Protein AF-A0A7V1H395-F1 (afdb_monomer_lite)

Foldseek 3Di:
DDDDPPPPPPPPPVPDPLDAQQFWLDQFSLLLSLVSCLLVLVLLVNVVQAWAWAQAADVDDDPDDLDQAQPSHDGPATDDSVLSSVQSCCDCNDPHPPKHWPPKGKDWDDDDVVVVCVRCVPHDDFPDKTWMKIWTWIDDPWFIWTWIDIWIWTHDPNTIHTYDRHDHDSPDHPPCVRTPPTDTPDTPPDDDD

pLDDT: mean 73.36, std 19.79, range [30.98, 96.88]

Radius of gyration: 18.33 Å; chains: 1; bounding box: 47×39×66 Å

Secondary structure (DSSP, 8-state):
-PPPP-------------PPP--SSSHHHHHHHHHHHHHHT-HHHHHHTEE-EE---SS--PPP-S---TTSS---EEPPHHHHHHHHHHHTSTTS----EEEEEEEE----HHHHHHHHTTS---SEEEEEEEEEEEE-SSEEEEEEEEEEEEEETTEEEEE---BSSTTS--GGGG-EEEEEEEE------

Structure (mmCIF, N/CA/C/O backbone):
data_AF-A0A7V1H395-F1
#
_entry.id   AF-A0A7V1H395-F1
#
loop_
_atom_site.group_PDB
_atom_site.id
_atom_site.type_symbol
_atom_site.label_atom_id
_atom_site.label_alt_id
_atom_site.label_comp_id
_atom_site.label_asym_id
_atom_site.label_entity_id
_atom_site.label_seq_id
_atom_site.pdbx_PDB_ins_code
_atom_site.Cartn_x
_atom_site.Cartn_y
_atom_site.Cartn_z
_atom_site.occupancy
_atom_site.B_iso_or_equiv
_atom_site.auth_seq_id
_atom_site.auth_comp_id
_atom_site.auth_asym_id
_atom_site.auth_atom_id
_atom_site.pdbx_PDB_model_num
ATOM 1 N N . MET A 1 1 ? 9.606 -7.866 -48.553 1.00 35.50 1 MET A N 1
ATOM 2 C CA . MET A 1 1 ? 10.339 -7.843 -47.270 1.00 35.50 1 MET A CA 1
ATOM 3 C C . MET A 1 1 ? 9.579 -6.915 -46.342 1.00 35.50 1 MET A C 1
ATOM 5 O O . MET A 1 1 ? 9.512 -5.727 -46.625 1.00 35.50 1 MET A O 1
ATOM 9 N N . ALA A 1 2 ? 8.893 -7.463 -45.340 1.00 33.78 2 ALA A N 1
ATOM 10 C CA . ALA A 1 2 ? 8.094 -6.676 -44.408 1.00 33.78 2 ALA A CA 1
ATOM 11 C C . ALA A 1 2 ? 9.030 -5.989 -43.403 1.00 33.78 2 ALA A C 1
ATOM 13 O O . ALA A 1 2 ? 9.808 -6.660 -42.727 1.00 33.78 2 ALA A O 1
ATOM 14 N N . GLY A 1 3 ? 8.996 -4.656 -43.364 1.00 34.16 3 GLY A N 1
ATOM 15 C CA . GLY A 1 3 ? 9.741 -3.863 -42.393 1.00 34.16 3 GLY A CA 1
ATOM 16 C C . GLY A 1 3 ? 9.242 -4.159 -40.982 1.00 34.16 3 GLY A C 1
ATOM 17 O O . GLY A 1 3 ? 8.041 -4.128 -40.723 1.00 34.16 3 GLY A O 1
ATOM 18 N N . ILE A 1 4 ? 10.169 -4.474 -40.082 1.00 38.88 4 ILE A N 1
ATOM 19 C CA . ILE A 1 4 ? 9.895 -4.634 -38.654 1.00 38.88 4 ILE A CA 1
ATOM 20 C C . ILE A 1 4 ? 9.383 -3.281 -38.136 1.00 38.88 4 ILE A C 1
ATOM 22 O O . ILE A 1 4 ? 10.049 -2.269 -38.382 1.00 38.88 4 ILE A O 1
ATOM 26 N N . PRO A 1 5 ? 8.238 -3.216 -37.435 1.00 36.41 5 PRO A N 1
ATOM 27 C CA . PRO A 1 5 ? 7.807 -1.972 -36.826 1.00 36.41 5 PRO A CA 1
ATOM 28 C C . PRO A 1 5 ? 8.840 -1.577 -35.769 1.00 36.41 5 PRO A C 1
ATOM 30 O O . PRO A 1 5 ? 9.065 -2.295 -34.793 1.00 36.41 5 PRO A O 1
ATOM 33 N N . LEU A 1 6 ? 9.492 -0.434 -35.985 1.00 34.47 6 LEU A N 1
ATOM 34 C CA . LEU A 1 6 ? 10.246 0.256 -34.949 1.00 34.47 6 LEU A CA 1
ATOM 35 C C . LEU A 1 6 ? 9.268 0.530 -33.809 1.00 34.47 6 LEU A C 1
ATOM 37 O O . LEU A 1 6 ? 8.361 1.349 -33.943 1.00 34.47 6 LEU A O 1
ATOM 41 N N . PHE A 1 7 ? 9.425 -0.200 -32.706 1.00 35.19 7 PHE A N 1
ATOM 42 C CA . PHE A 1 7 ? 8.716 0.083 -31.469 1.00 35.19 7 PHE A CA 1
ATOM 43 C C . PHE A 1 7 ? 9.089 1.501 -31.033 1.00 35.19 7 PHE A C 1
ATOM 45 O O . PHE A 1 7 ? 10.153 1.743 -30.466 1.00 35.19 7 PHE A O 1
ATOM 52 N N . GLN A 1 8 ? 8.207 2.452 -31.324 1.00 30.98 8 GLN A N 1
ATOM 53 C CA . GLN A 1 8 ? 8.265 3.801 -30.793 1.00 30.98 8 GLN A CA 1
ATOM 54 C C . GLN A 1 8 ? 7.725 3.732 -29.362 1.00 30.98 8 GLN A C 1
ATOM 56 O O . GLN A 1 8 ? 6.574 4.060 -29.081 1.00 30.98 8 GLN A O 1
ATOM 61 N N . SER A 1 9 ? 8.541 3.249 -28.422 1.00 37.97 9 SER A N 1
ATOM 62 C CA . SER A 1 9 ? 8.291 3.600 -27.032 1.00 37.97 9 SER A CA 1
ATOM 63 C C . SER A 1 9 ? 8.629 5.079 -26.923 1.00 37.97 9 SER A C 1
ATOM 65 O O . SER A 1 9 ? 9.803 5.446 -26.840 1.00 37.97 9 SER A O 1
ATOM 67 N N . ASN A 1 10 ? 7.609 5.932 -26.909 1.00 36.81 10 ASN A N 1
ATOM 68 C CA . ASN A 1 10 ? 7.718 7.203 -26.214 1.00 36.81 10 ASN A CA 1
ATOM 69 C C . ASN A 1 10 ? 7.937 6.856 -24.735 1.00 36.81 10 ASN A C 1
ATOM 71 O O . ASN A 1 10 ? 7.020 6.907 -23.919 1.00 36.81 10 ASN A O 1
ATOM 75 N N . LEU A 1 11 ? 9.162 6.448 -24.393 1.00 39.38 11 LEU A N 1
ATOM 76 C CA . LEU A 1 11 ? 9.719 6.635 -23.070 1.00 39.38 11 LEU A CA 1
ATOM 77 C C . LEU A 1 11 ? 9.760 8.149 -22.914 1.00 39.38 11 LEU A C 1
ATOM 79 O O . LEU A 1 11 ? 10.772 8.798 -23.168 1.00 39.38 11 LEU A O 1
ATOM 83 N N . ILE A 1 12 ? 8.613 8.721 -22.549 1.00 37.59 12 ILE A N 1
ATOM 84 C CA . ILE A 1 12 ? 8.569 10.015 -21.900 1.00 37.59 12 ILE A CA 1
ATOM 85 C C . ILE A 1 12 ? 9.256 9.750 -20.569 1.00 37.59 12 ILE A C 1
ATOM 87 O O . ILE A 1 12 ? 8.630 9.437 -19.559 1.00 37.59 12 ILE A O 1
ATOM 91 N N . TYR A 1 13 ? 10.585 9.784 -20.603 1.00 38.44 13 TYR A N 1
ATOM 92 C CA . TYR A 1 13 ? 11.395 9.980 -19.428 1.00 38.44 13 TYR A CA 1
ATOM 93 C C . TYR A 1 13 ? 11.066 11.398 -18.985 1.00 38.44 13 TYR A C 1
ATOM 95 O O . TYR A 1 13 ? 11.714 12.358 -19.395 1.00 38.44 13 TYR A O 1
ATOM 103 N N . SER A 1 14 ? 9.953 11.543 -18.264 1.00 35.56 14 SER A N 1
ATOM 104 C CA . SER A 1 14 ? 9.579 12.817 -17.680 1.00 35.56 14 SER A CA 1
ATOM 105 C C . SER A 1 14 ? 10.664 13.107 -16.647 1.00 35.56 14 SER A C 1
ATOM 107 O O . SER A 1 14 ? 10.808 12.338 -15.691 1.00 35.56 14 SER A O 1
ATOM 109 N N . PRO A 1 15 ? 11.503 14.133 -16.858 1.00 34.59 15 PRO A N 1
ATOM 110 C CA . PRO A 1 15 ? 12.584 14.421 -15.945 1.00 34.59 15 PRO A CA 1
ATOM 111 C C . PRO A 1 15 ? 11.970 14.791 -14.600 1.00 34.59 15 PRO A C 1
ATOM 113 O O . PRO A 1 15 ? 11.347 15.840 -14.482 1.00 34.59 15 PRO A O 1
ATOM 116 N N . GLY A 1 16 ? 12.125 13.908 -13.611 1.00 40.78 16 GLY A N 1
ATOM 117 C CA . GLY A 1 16 ? 12.209 14.213 -12.183 1.00 40.78 16 GLY A CA 1
ATOM 118 C C . GLY A 1 16 ? 11.217 15.218 -11.599 1.00 40.78 16 GLY A C 1
ATOM 119 O O . GLY A 1 16 ? 11.555 15.871 -10.611 1.00 40.78 16 GLY A O 1
ATOM 120 N N . LYS A 1 17 ? 10.010 15.382 -12.152 1.00 44.97 17 LYS A N 1
ATOM 121 C CA . LYS A 1 17 ? 8.977 16.146 -11.460 1.00 44.97 17 LYS A CA 1
ATOM 122 C C . LYS A 1 17 ? 8.571 15.278 -10.281 1.00 44.97 17 LYS A C 1
ATOM 124 O O . LYS A 1 17 ? 7.931 14.249 -10.473 1.00 44.97 17 LYS A O 1
ATOM 129 N N . LYS A 1 18 ? 8.990 15.668 -9.072 1.00 54.97 18 LYS A N 1
ATOM 130 C CA . LYS A 1 18 ? 8.408 15.142 -7.837 1.00 54.97 18 LYS A CA 1
ATOM 131 C C . LYS A 1 18 ? 6.909 15.398 -7.940 1.00 54.97 18 LYS A C 1
ATOM 133 O O . LYS A 1 18 ? 6.456 16.524 -7.756 1.00 54.97 18 LYS A O 1
ATOM 138 N N . MET A 1 19 ? 6.163 14.384 -8.358 1.00 64.38 19 MET A N 1
ATOM 139 C CA . MET A 1 19 ? 4.719 14.434 -8.297 1.00 64.38 19 MET A CA 1
ATOM 140 C C . MET A 1 19 ? 4.359 14.369 -6.820 1.00 64.38 19 MET A C 1
ATOM 142 O O . MET A 1 19 ? 4.864 13.517 -6.090 1.00 64.38 19 MET A O 1
ATOM 146 N N . ASN A 1 20 ? 3.527 15.303 -6.377 1.00 82.31 20 ASN A N 1
ATOM 147 C CA . ASN A 1 20 ? 2.973 15.225 -5.038 1.00 82.31 20 ASN A CA 1
ATOM 148 C C . ASN A 1 20 ? 1.938 14.093 -5.018 1.00 82.31 20 ASN A C 1
ATOM 150 O O . ASN A 1 20 ? 1.183 13.970 -5.989 1.00 82.31 20 ASN A O 1
ATOM 154 N N . PRO A 1 21 ? 1.893 13.275 -3.954 1.00 87.94 21 PRO A N 1
ATOM 155 C CA . PRO A 1 21 ? 0.818 12.311 -3.768 1.00 87.94 21 PRO A CA 1
ATOM 156 C C . PRO A 1 21 ? -0.549 13.009 -3.881 1.00 87.94 21 PRO A C 1
ATOM 158 O O . PRO A 1 21 ? -0.717 14.080 -3.288 1.00 87.94 21 PRO A O 1
ATOM 161 N N . PRO A 1 22 ? -1.521 12.451 -4.625 1.00 90.88 22 PRO A N 1
ATOM 162 C CA . PRO A 1 22 ? -2.838 13.073 -4.809 1.00 90.88 22 PRO A CA 1
ATOM 163 C C . PRO A 1 22 ? -3.683 13.159 -3.521 1.00 90.88 22 PRO A C 1
ATOM 165 O O . PRO A 1 22 ? -4.665 13.897 -3.479 1.00 90.88 22 PRO A O 1
ATOM 168 N N . GLY A 1 23 ? -3.295 12.457 -2.453 1.00 90.94 23 GLY A N 1
ATOM 169 C CA . GLY A 1 23 ? -3.959 12.462 -1.150 1.00 90.94 23 GLY A CA 1
ATOM 170 C C . GLY A 1 23 ? -4.918 11.285 -0.966 1.00 90.94 23 GLY A C 1
ATOM 171 O O . GLY A 1 23 ? -4.794 10.258 -1.625 1.00 90.94 23 GLY A O 1
ATOM 172 N N . THR A 1 24 ? -5.872 11.424 -0.041 1.00 92.12 24 THR A N 1
ATOM 173 C CA . THR A 1 24 ? -6.763 10.328 0.389 1.00 92.12 24 THR A CA 1
ATOM 174 C C . THR A 1 24 ? -8.247 10.665 0.232 1.00 92.12 24 THR A C 1
ATOM 176 O O . THR A 1 24 ? -9.067 10.222 1.029 1.00 92.12 24 THR A O 1
ATOM 179 N N . ASN A 1 25 ? -8.606 11.511 -0.739 1.00 91.94 25 ASN A N 1
ATOM 180 C CA . ASN A 1 25 ? -10.002 11.928 -0.948 1.00 91.94 25 ASN A CA 1
ATOM 181 C C . ASN A 1 25 ? -10.839 10.858 -1.660 1.00 91.94 25 ASN A C 1
ATOM 183 O O . ASN A 1 25 ? -12.054 10.809 -1.489 1.00 91.94 25 ASN A O 1
ATOM 187 N N . THR A 1 26 ? -10.192 10.014 -2.467 1.00 95.50 26 THR A N 1
ATOM 188 C CA . THR A 1 26 ? -10.832 8.906 -3.179 1.00 95.50 26 THR A CA 1
ATOM 189 C C . THR A 1 26 ? -10.044 7.612 -2.979 1.00 95.50 26 THR A C 1
ATOM 191 O O . THR A 1 26 ? -8.839 7.669 -2.697 1.00 95.50 26 THR A O 1
ATOM 194 N N . PRO A 1 27 ? -10.674 6.438 -3.173 1.00 95.94 27 PRO A N 1
ATOM 195 C CA . PRO A 1 27 ? -9.971 5.161 -3.115 1.00 95.94 27 PRO A CA 1
ATOM 196 C C . PRO A 1 27 ? -8.758 5.093 -4.053 1.00 95.94 27 PRO A C 1
ATOM 198 O O . PRO A 1 27 ? -7.669 4.676 -3.658 1.00 95.94 27 PRO A O 1
ATOM 201 N N . ARG A 1 28 ? -8.923 5.584 -5.288 1.00 96.69 28 ARG A N 1
ATOM 202 C CA . ARG A 1 28 ? -7.866 5.602 -6.310 1.00 96.69 28 ARG A CA 1
ATOM 203 C C . ARG A 1 28 ? -6.705 6.506 -5.914 1.00 96.69 28 ARG A C 1
ATOM 205 O O . ARG A 1 28 ? -5.559 6.069 -5.977 1.00 96.69 28 ARG A O 1
ATOM 212 N N . ASP A 1 29 ? -6.994 7.728 -5.465 1.00 95.69 29 ASP A N 1
ATOM 213 C CA . ASP A 1 29 ? -5.955 8.666 -5.021 1.00 95.69 29 ASP A CA 1
ATOM 214 C C . ASP A 1 29 ? -5.188 8.113 -3.820 1.00 95.69 29 ASP A C 1
ATOM 216 O O . ASP A 1 29 ? -3.965 8.226 -3.766 1.00 95.69 29 ASP A O 1
ATOM 220 N N . THR A 1 30 ? -5.889 7.451 -2.897 1.00 96.88 30 THR A N 1
ATOM 221 C CA . THR A 1 30 ? -5.277 6.792 -1.735 1.00 96.88 30 THR A CA 1
ATOM 222 C C . THR A 1 30 ? -4.289 5.717 -2.179 1.00 96.88 30 THR A C 1
ATOM 224 O O . THR A 1 30 ? -3.143 5.709 -1.729 1.00 96.88 30 THR A O 1
ATOM 227 N N . ALA A 1 31 ? -4.696 4.849 -3.109 1.00 95.75 31 ALA A N 1
ATOM 228 C CA . ALA A 1 31 ? -3.842 3.786 -3.624 1.00 95.75 31 ALA A CA 1
ATOM 229 C C . ALA A 1 31 ? -2.607 4.342 -4.358 1.00 95.75 31 ALA A C 1
ATOM 231 O O . ALA A 1 31 ? -1.482 3.924 -4.083 1.00 95.75 31 ALA A O 1
ATOM 232 N N . VAL A 1 32 ? -2.788 5.333 -5.238 1.00 95.00 32 VAL A N 1
ATOM 233 C CA . VAL A 1 32 ? -1.674 5.992 -5.945 1.00 95.00 32 VAL A CA 1
ATOM 234 C C . VAL A 1 32 ? -0.727 6.676 -4.958 1.00 95.00 32 VAL A C 1
ATOM 236 O O . VAL A 1 32 ? 0.488 6.488 -5.041 1.00 95.00 32 VAL A O 1
ATOM 239 N N . SER A 1 33 ? -1.271 7.426 -3.996 1.00 95.06 33 SER A N 1
ATOM 240 C CA . SER A 1 33 ? -0.490 8.119 -2.967 1.00 95.06 33 SER A CA 1
ATOM 241 C C . SER A 1 33 ? 0.364 7.158 -2.157 1.00 95.06 33 SER A C 1
ATOM 243 O O . SER A 1 33 ? 1.534 7.452 -1.915 1.00 95.06 33 SER A O 1
ATOM 245 N N . PHE A 1 34 ? -0.185 5.997 -1.793 1.00 94.88 34 PHE A N 1
ATOM 246 C CA . PHE A 1 34 ? 0.544 4.976 -1.053 1.00 94.88 34 PHE A CA 1
ATOM 247 C C . PHE A 1 34 ? 1.792 4.531 -1.818 1.00 94.88 34 PHE A C 1
ATOM 249 O O . PHE A 1 34 ? 2.903 4.670 -1.306 1.00 94.88 34 PHE A O 1
ATOM 256 N N . PHE A 1 35 ? 1.650 4.094 -3.072 1.00 92.12 35 PHE A N 1
ATOM 257 C CA . PHE A 1 35 ? 2.801 3.653 -3.868 1.00 92.12 35 PHE A CA 1
ATOM 258 C C . PHE A 1 35 ? 3.798 4.781 -4.165 1.00 92.12 35 PHE A C 1
ATOM 260 O O . PHE A 1 35 ? 5.005 4.534 -4.184 1.00 92.12 35 PHE A O 1
ATOM 267 N N . MET A 1 36 ? 3.334 6.022 -4.340 1.00 91.62 36 MET A N 1
ATOM 268 C CA . MET A 1 36 ? 4.224 7.179 -4.492 1.00 91.62 36 MET A CA 1
ATOM 269 C C . MET A 1 36 ? 5.056 7.447 -3.230 1.00 91.62 36 MET A C 1
ATOM 271 O O . MET A 1 36 ? 6.238 7.771 -3.342 1.00 91.62 36 MET A O 1
ATOM 275 N N . LEU A 1 37 ? 4.473 7.289 -2.038 1.00 91.69 37 LEU A N 1
ATOM 276 C CA . LEU A 1 37 ? 5.194 7.438 -0.768 1.00 91.69 37 LEU A CA 1
ATOM 277 C C . LEU A 1 37 ? 6.158 6.278 -0.502 1.00 91.69 37 LEU A C 1
ATOM 279 O O . LEU A 1 37 ? 7.237 6.483 0.057 1.00 91.69 37 LEU A O 1
ATOM 283 N N . ILE A 1 38 ? 5.807 5.066 -0.939 1.00 89.75 38 ILE A N 1
ATOM 284 C CA . ILE A 1 38 ? 6.730 3.927 -0.925 1.00 89.75 38 ILE A CA 1
ATOM 285 C C . ILE A 1 38 ? 7.945 4.200 -1.832 1.00 89.75 38 ILE A C 1
ATOM 287 O O . ILE A 1 38 ? 9.076 3.981 -1.397 1.00 89.75 38 ILE A O 1
ATOM 291 N N . ASP A 1 39 ? 7.745 4.724 -3.048 1.00 87.31 39 ASP A N 1
ATOM 292 C CA . ASP A 1 39 ? 8.839 5.076 -3.976 1.00 87.31 39 ASP A CA 1
ATOM 293 C C . ASP A 1 39 ? 9.775 6.166 -3.430 1.00 87.31 39 ASP A C 1
ATOM 295 O O . ASP A 1 39 ? 11.004 6.113 -3.605 1.00 87.31 39 ASP A O 1
ATOM 299 N N . SER A 1 40 ? 9.194 7.177 -2.783 1.00 86.75 40 SER A N 1
ATOM 300 C CA . SER A 1 40 ? 9.943 8.298 -2.217 1.00 86.75 40 SER A CA 1
ATOM 301 C C . SER A 1 40 ? 10.639 7.947 -0.899 1.00 86.75 40 SER A C 1
ATOM 303 O O . SER A 1 40 ? 11.526 8.686 -0.469 1.00 86.75 40 SER A O 1
ATOM 305 N N . GLY A 1 41 ? 10.302 6.807 -0.290 1.00 87.88 41 GLY A N 1
ATOM 306 C CA . GLY A 1 41 ? 10.831 6.377 1.004 1.00 87.88 41 GLY A CA 1
ATOM 307 C C . GLY A 1 41 ? 10.189 7.084 2.202 1.00 87.88 41 GLY A C 1
ATOM 308 O O . GLY A 1 41 ? 10.712 7.003 3.315 1.00 87.88 41 GLY A O 1
ATOM 309 N N . GLU A 1 42 ? 9.055 7.753 1.996 1.00 91.19 42 GLU A N 1
ATOM 310 C CA . GLU A 1 42 ? 8.275 8.475 3.008 1.00 91.19 42 GLU A CA 1
ATOM 311 C C . GLU A 1 42 ? 7.366 7.505 3.790 1.00 91.19 42 GLU A C 1
ATOM 313 O O . GLU A 1 42 ? 6.146 7.658 3.870 1.00 91.19 42 GLU A O 1
ATOM 318 N N . PHE A 1 43 ? 7.962 6.456 4.367 1.00 91.19 43 PHE A N 1
ATOM 319 C CA . PHE A 1 43 ? 7.231 5.325 4.959 1.00 91.19 43 PHE A CA 1
ATOM 320 C C . PHE A 1 43 ? 6.336 5.710 6.141 1.00 91.19 43 PHE A C 1
ATOM 322 O O . PHE A 1 43 ? 5.319 5.069 6.383 1.00 91.19 43 PHE A O 1
ATOM 329 N N . GLU A 1 44 ? 6.697 6.758 6.881 1.00 94.12 44 GLU A N 1
ATOM 330 C CA . GLU A 1 44 ? 5.865 7.257 7.979 1.00 94.12 44 GLU A CA 1
ATOM 331 C C . GLU A 1 44 ? 4.557 7.860 7.473 1.00 94.12 44 GLU A C 1
ATOM 333 O O . GLU A 1 44 ? 3.532 7.681 8.118 1.00 94.12 44 GLU A O 1
ATOM 338 N N . GLN A 1 45 ? 4.581 8.523 6.314 1.00 93.50 45 GLN A N 1
ATOM 339 C CA . GLN A 1 45 ? 3.381 9.051 5.668 1.00 93.50 45 GLN A CA 1
ATOM 340 C C . GLN A 1 45 ? 2.594 7.927 4.984 1.00 93.50 45 GLN A C 1
ATOM 342 O O . GLN A 1 45 ? 1.367 7.916 5.043 1.00 93.50 45 GLN A O 1
ATOM 347 N N . ALA A 1 46 ? 3.289 6.952 4.383 1.00 92.88 46 ALA A N 1
ATOM 348 C CA . ALA A 1 46 ? 2.653 5.773 3.793 1.00 92.88 46 ALA A CA 1
ATOM 349 C C . ALA A 1 46 ? 1.853 4.978 4.840 1.00 92.88 46 ALA A C 1
ATOM 351 O O . ALA A 1 46 ? 0.765 4.491 4.545 1.00 92.88 46 ALA A O 1
ATOM 352 N N . TRP A 1 47 ? 2.351 4.904 6.080 1.00 93.75 47 TRP A N 1
ATOM 353 C CA . TRP A 1 47 ? 1.640 4.275 7.194 1.00 93.75 47 TRP A CA 1
ATOM 354 C C . TRP A 1 47 ? 0.295 4.946 7.511 1.00 93.75 47 TRP A C 1
ATOM 356 O O . TRP A 1 47 ? -0.694 4.264 7.775 1.00 93.75 47 TRP A O 1
ATOM 366 N N . GLU A 1 48 ? 0.214 6.278 7.442 1.00 93.75 48 GLU A N 1
ATOM 367 C CA . GLU A 1 48 ? -1.028 7.003 7.752 1.00 93.75 48 GLU A CA 1
ATOM 368 C C . GLU A 1 48 ? -2.175 6.644 6.790 1.00 93.75 48 GLU A C 1
ATOM 370 O O . GLU A 1 48 ? -3.349 6.737 7.159 1.00 93.75 48 GLU A O 1
ATOM 375 N N . MET A 1 49 ? -1.850 6.153 5.593 1.00 93.38 49 MET A N 1
ATOM 376 C CA . MET A 1 49 ? -2.799 5.719 4.562 1.00 93.38 49 MET A CA 1
ATOM 377 C C . MET A 1 49 ? -2.836 4.206 4.344 1.00 93.38 49 MET A C 1
ATOM 379 O O . MET A 1 49 ? -3.476 3.745 3.403 1.00 93.38 49 MET A O 1
ATOM 383 N N . ALA A 1 50 ? -2.182 3.432 5.205 1.00 92.19 50 ALA A N 1
ATOM 384 C CA . ALA A 1 50 ? -2.212 1.982 5.163 1.00 92.19 50 ALA A CA 1
ATOM 385 C C . ALA A 1 50 ? -2.934 1.410 6.385 1.00 92.19 50 ALA A C 1
ATOM 387 O O . ALA A 1 50 ? -3.095 2.056 7.430 1.00 92.19 50 ALA A O 1
ATOM 388 N N . LEU A 1 51 ? -3.379 0.174 6.220 1.00 89.31 51 LEU A N 1
ATOM 389 C CA . LEU A 1 51 ? -3.882 -0.688 7.265 1.00 89.31 51 LEU A CA 1
ATOM 390 C C . LEU A 1 51 ? -3.296 -2.078 7.015 1.00 89.31 51 LEU A C 1
ATOM 392 O O . LEU A 1 51 ? -3.576 -2.701 5.993 1.00 89.31 51 LEU A O 1
ATOM 396 N N . GLU A 1 52 ? -2.422 -2.533 7.910 1.00 86.81 52 GLU A N 1
ATOM 397 C CA . GLU A 1 52 ? -1.691 -3.786 7.728 1.00 86.81 52 GLU A CA 1
ATOM 398 C C . GLU A 1 52 ? -1.991 -4.766 8.865 1.00 86.81 52 GLU A C 1
ATOM 400 O O . GLU A 1 52 ? -1.575 -4.520 10.005 1.00 86.81 52 GLU A O 1
ATOM 405 N N . PRO A 1 53 ? -2.697 -5.870 8.582 1.00 81.94 53 PRO A N 1
ATOM 406 C CA . PRO A 1 53 ? -2.942 -6.902 9.574 1.00 81.94 53 PRO A CA 1
ATOM 407 C C . PRO A 1 53 ? -1.653 -7.634 9.955 1.00 81.94 53 PRO A C 1
ATOM 409 O O . PRO A 1 53 ? -0.797 -7.918 9.112 1.00 81.94 53 PRO A O 1
ATOM 412 N N . ASP A 1 54 ? -1.530 -7.946 11.239 1.00 80.00 54 ASP A N 1
ATOM 413 C CA . ASP A 1 54 ? -0.533 -8.868 11.763 1.00 80.00 54 ASP A CA 1
ATOM 414 C C . ASP A 1 54 ? -1.150 -10.273 11.827 1.00 80.00 54 ASP A C 1
ATOM 416 O O . ASP A 1 54 ? -2.083 -10.529 12.592 1.00 80.00 54 ASP A O 1
ATOM 420 N N . TRP A 1 55 ? -0.631 -11.168 10.987 1.00 72.06 55 TRP A N 1
ATOM 421 C CA . TRP A 1 55 ? -1.042 -12.570 10.887 1.00 72.06 55 TRP A CA 1
ATOM 422 C C . TRP A 1 55 ? -0.068 -13.497 11.611 1.00 72.06 55 TRP A C 1
ATOM 424 O O . TRP A 1 55 ? 0.073 -14.660 11.218 1.00 72.06 55 TRP A O 1
ATOM 434 N N . THR A 1 56 ? 0.693 -12.983 12.585 1.00 65.88 56 THR A N 1
ATOM 435 C CA . THR A 1 56 ? 1.693 -13.785 13.288 1.00 65.88 56 THR A CA 1
ATOM 436 C C . THR A 1 56 ? 1.047 -15.062 13.835 1.00 65.88 56 THR A C 1
ATOM 438 O O . THR A 1 56 ? 0.131 -14.982 14.653 1.00 65.88 56 THR A O 1
ATOM 441 N N . PRO A 1 57 ? 1.497 -16.251 13.392 1.00 53.72 57 PRO A N 1
ATOM 442 C CA . PRO A 1 57 ? 0.971 -17.507 13.897 1.00 53.72 57 PRO A CA 1
ATOM 443 C C . PRO A 1 57 ? 1.298 -17.606 15.389 1.00 53.72 57 PRO A C 1
ATOM 445 O O . PRO A 1 57 ? 2.439 -17.358 15.793 1.00 53.72 57 PRO A O 1
ATOM 448 N N . GLY A 1 58 ? 0.316 -17.970 16.213 1.00 48.66 58 GLY A N 1
ATOM 449 C CA . GLY A 1 58 ? 0.573 -18.322 17.607 1.00 48.66 58 GLY A CA 1
ATOM 450 C C . GLY A 1 58 ? 1.552 -19.496 17.661 1.00 48.66 58 GLY A C 1
ATOM 451 O O . GLY A 1 58 ? 1.211 -20.577 17.198 1.00 48.66 58 GLY A O 1
ATOM 452 N N . GLU A 1 59 ? 2.776 -19.254 18.144 1.00 42.22 59 GLU A N 1
ATOM 453 C CA . GLU A 1 59 ? 3.904 -20.185 18.399 1.00 42.22 59 GLU A CA 1
ATOM 454 C C . GLU A 1 59 ? 4.256 -21.270 17.353 1.00 42.22 59 GLU A C 1
ATOM 456 O O . GLU A 1 59 ? 5.246 -21.979 17.520 1.00 42.22 59 GLU A O 1
ATOM 461 N N . THR A 1 60 ? 3.539 -21.396 16.241 1.00 44.41 60 THR A N 1
ATOM 462 C CA . THR A 1 60 ? 3.750 -22.454 15.254 1.00 44.41 60 THR A CA 1
ATOM 463 C C . THR A 1 60 ? 4.594 -21.940 14.101 1.00 44.41 60 THR A C 1
ATOM 465 O O . THR A 1 60 ? 4.306 -20.919 13.472 1.00 44.41 60 THR A O 1
ATOM 468 N N . ASP A 1 61 ? 5.688 -22.653 13.839 1.00 45.59 61 ASP A N 1
ATOM 469 C CA . ASP A 1 61 ? 6.610 -22.388 12.744 1.00 45.59 61 ASP A CA 1
ATOM 470 C C . ASP A 1 61 ? 5.904 -22.533 11.393 1.00 45.59 61 ASP A C 1
ATOM 472 O O . ASP A 1 61 ? 5.839 -23.606 10.795 1.00 45.59 61 ASP A O 1
ATOM 476 N N . VAL A 1 62 ? 5.364 -21.423 10.893 1.00 46.84 62 VAL A N 1
ATOM 477 C CA . VAL A 1 62 ? 4.874 -21.356 9.519 1.00 46.84 62 VAL A CA 1
ATOM 478 C C . VAL A 1 62 ? 6.086 -21.370 8.595 1.00 46.84 62 VAL A C 1
ATOM 480 O O . VAL A 1 62 ? 6.972 -20.511 8.688 1.00 46.84 62 VAL A O 1
ATOM 483 N N . SER A 1 63 ? 6.120 -22.369 7.715 1.00 46.44 63 SER A N 1
ATOM 484 C CA . SER A 1 63 ? 7.099 -22.481 6.642 1.00 46.44 63 SER A CA 1
ATOM 485 C C . SER A 1 63 ? 7.120 -21.204 5.801 1.00 46.44 63 SER A C 1
ATOM 487 O O . SER A 1 63 ? 6.102 -20.534 5.604 1.00 46.44 63 SER A O 1
ATOM 489 N N . TYR A 1 64 ? 8.312 -20.841 5.325 1.00 45.72 64 TYR A N 1
ATOM 490 C CA . TYR A 1 64 ? 8.480 -19.726 4.402 1.00 45.72 64 TYR A CA 1
ATOM 491 C C . TYR A 1 64 ? 7.569 -19.952 3.184 1.00 45.72 64 TYR A C 1
ATOM 493 O O . TYR A 1 64 ? 7.694 -20.959 2.493 1.00 45.72 64 TYR A O 1
ATOM 501 N N . SER A 1 65 ? 6.626 -19.037 2.976 1.00 47.16 65 SER A N 1
ATOM 502 C CA . SER A 1 65 ? 5.718 -19.003 1.831 1.00 47.16 65 SER A CA 1
ATOM 503 C C . SER A 1 65 ? 5.905 -17.651 1.170 1.00 47.16 65 SER A C 1
ATOM 505 O O . SER A 1 65 ? 5.844 -16.632 1.861 1.00 47.16 65 SER A O 1
ATOM 507 N N . ASP A 1 66 ? 6.126 -17.658 -0.144 1.00 41.78 66 ASP A N 1
ATOM 508 C CA . ASP A 1 66 ? 6.285 -16.444 -0.951 1.00 41.78 66 ASP A CA 1
ATOM 509 C C . ASP A 1 66 ? 4.995 -15.623 -1.039 1.00 41.78 66 ASP A C 1
ATOM 511 O O . ASP A 1 66 ? 5.043 -14.457 -1.410 1.00 41.78 66 ASP A O 1
ATOM 515 N N . GLU A 1 67 ? 3.856 -16.202 -0.650 1.00 47.69 67 GLU A N 1
ATOM 516 C CA . GLU A 1 67 ? 2.567 -15.526 -0.554 1.00 47.69 67 GLU A CA 1
ATOM 517 C C . GLU A 1 67 ? 2.068 -15.546 0.894 1.00 47.69 67 GLU A C 1
ATOM 519 O O . GLU A 1 67 ? 2.034 -16.599 1.538 1.00 47.69 67 GLU A O 1
ATOM 524 N N . VAL A 1 68 ? 1.700 -14.372 1.418 1.00 49.66 68 VAL A N 1
ATOM 525 C CA . VAL A 1 68 ? 0.903 -14.239 2.642 1.00 49.66 6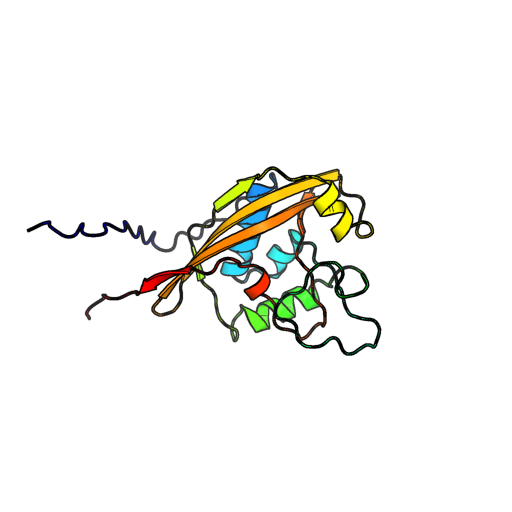8 VAL A CA 1
ATOM 526 C C . VAL A 1 68 ? -0.461 -13.734 2.230 1.00 49.66 68 VAL A C 1
ATOM 528 O O . VAL A 1 68 ? -0.622 -12.569 1.871 1.00 49.66 68 VAL A O 1
ATOM 531 N N . SER A 1 69 ? -1.421 -14.647 2.261 1.00 49.72 69 SER A N 1
ATOM 532 C CA . SER A 1 69 ? -2.831 -14.341 2.061 1.00 49.72 69 SER A CA 1
ATOM 533 C C . SER A 1 69 ? -3.538 -14.296 3.415 1.00 49.72 69 SER A C 1
ATOM 535 O O . SER A 1 69 ? -3.122 -15.007 4.342 1.00 49.72 69 SER A O 1
ATOM 537 N N . PRO A 1 70 ? -4.617 -13.506 3.539 1.00 44.31 70 PRO A N 1
ATOM 538 C CA . PRO A 1 70 ? -5.536 -13.635 4.661 1.00 44.31 70 PRO A CA 1
ATOM 539 C C . PRO A 1 70 ? -5.949 -15.110 4.834 1.00 44.31 70 PRO A C 1
ATOM 541 O O . PRO A 1 70 ? -6.225 -15.792 3.848 1.00 44.31 70 PRO A O 1
ATOM 544 N N . GLY A 1 71 ? -5.901 -15.627 6.067 1.00 47.00 71 GLY A N 1
ATOM 545 C CA . GLY A 1 71 ? -6.224 -17.029 6.387 1.00 47.00 71 GLY A CA 1
ATOM 546 C C . GLY A 1 71 ? -5.034 -17.989 6.547 1.00 47.00 71 GLY A C 1
ATOM 547 O O . GLY A 1 71 ? -5.239 -19.157 6.860 1.00 47.00 71 GLY A O 1
ATOM 548 N N . GLN A 1 72 ? -3.787 -17.528 6.384 1.00 54.31 72 GLN A N 1
ATOM 549 C CA . GLN A 1 72 ? -2.586 -18.343 6.659 1.00 54.31 72 GLN A CA 1
ATOM 550 C C . GLN A 1 72 ? -2.027 -18.192 8.091 1.00 54.31 72 GLN A C 1
ATOM 552 O O . GLN A 1 72 ? -0.913 -18.644 8.368 1.00 54.31 72 GLN A O 1
ATOM 557 N N . GLY A 1 73 ? -2.775 -17.535 8.974 1.00 59.66 73 GLY A N 1
ATOM 558 C CA . GLY A 1 73 ? -2.465 -17.304 10.383 1.00 59.66 73 GLY A CA 1
ATOM 559 C C . GLY A 1 73 ? -3.638 -16.609 11.074 1.00 59.66 73 GLY A C 1
ATOM 560 O O . GLY A 1 73 ? -4.544 -16.109 10.403 1.00 59.66 73 GLY A O 1
ATOM 561 N N . ASP A 1 74 ? -3.624 -16.577 12.403 1.00 65.12 74 ASP A N 1
ATOM 562 C CA . ASP A 1 74 ? -4.657 -15.899 13.186 1.00 65.12 74 ASP A CA 1
ATOM 563 C C . ASP A 1 74 ? -4.406 -14.387 13.201 1.00 65.12 74 ASP A C 1
ATOM 565 O O . ASP A 1 74 ? -3.267 -13.945 13.356 1.00 65.12 74 ASP A O 1
ATOM 569 N N . PHE A 1 75 ? -5.460 -13.579 13.069 1.00 75.12 75 PHE A N 1
ATOM 570 C CA . PHE A 1 75 ? -5.345 -12.129 13.226 1.00 75.12 75 PHE A CA 1
ATOM 571 C C . PHE A 1 75 ? -4.977 -11.783 14.673 1.00 75.12 75 PHE A C 1
ATOM 573 O O . PHE A 1 75 ? -5.781 -11.972 15.584 1.00 75.12 75 PHE A O 1
ATOM 580 N N . GLN A 1 76 ? -3.777 -11.241 14.880 1.00 74.56 76 GLN A N 1
ATOM 581 C CA . GLN A 1 76 ? -3.282 -10.834 16.204 1.00 74.56 76 GLN A CA 1
ATOM 582 C C . GLN A 1 76 ? -3.489 -9.341 16.486 1.00 74.56 76 GLN A C 1
ATOM 584 O O . GLN A 1 76 ? -3.182 -8.850 17.574 1.00 74.56 76 GLN A O 1
ATOM 589 N N . GLY A 1 77 ? -4.009 -8.607 15.505 1.00 80.12 77 GLY A N 1
ATOM 590 C CA . GLY A 1 77 ? -4.193 -7.168 15.566 1.00 80.12 77 GLY A CA 1
ATOM 591 C C . GLY A 1 77 ? -3.532 -6.453 14.396 1.00 80.12 77 GLY A C 1
ATOM 592 O O . GLY A 1 77 ? -3.154 -7.038 13.383 1.00 80.12 77 GLY A O 1
ATOM 593 N N . TRP A 1 78 ? -3.409 -5.140 14.539 1.00 84.44 78 TRP A N 1
ATOM 594 C CA . TRP A 1 78 ? -2.800 -4.288 13.528 1.00 84.44 78 TRP A CA 1
ATOM 595 C C . TRP A 1 78 ? -1.303 -4.148 13.771 1.00 84.44 78 TRP A C 1
ATOM 597 O O . TRP A 1 78 ? -0.865 -3.946 14.907 1.00 84.44 78 TRP A O 1
ATOM 607 N N . THR A 1 79 ? -0.526 -4.195 12.689 1.00 86.06 79 THR A N 1
ATOM 608 C CA . THR A 1 79 ? 0.916 -3.940 12.736 1.00 86.06 79 THR A CA 1
ATOM 609 C C . THR A 1 79 ? 1.180 -2.572 13.370 1.00 86.06 79 THR A C 1
ATOM 611 O O . THR A 1 79 ? 0.442 -1.612 13.149 1.00 86.06 79 THR 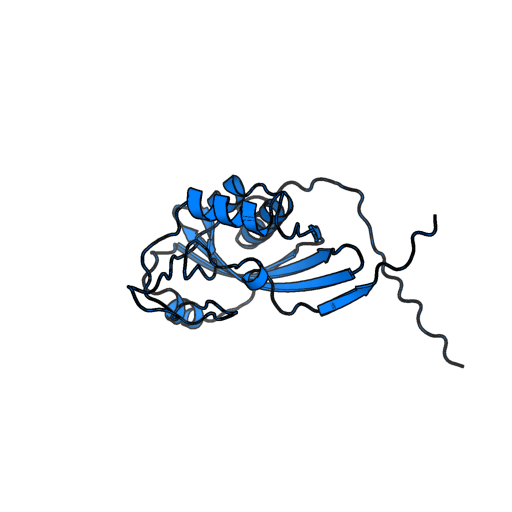A O 1
ATOM 614 N N . LYS A 1 80 ? 2.232 -2.450 14.182 1.00 89.00 80 LYS A N 1
ATOM 615 C CA . LYS A 1 80 ? 2.626 -1.157 14.756 1.00 89.00 80 LYS A CA 1
ATOM 616 C C . LYS A 1 80 ? 3.343 -0.302 13.714 1.00 89.00 80 LYS A C 1
ATOM 618 O O . LYS A 1 80 ? 4.114 -0.819 12.901 1.00 89.00 80 LYS A O 1
ATOM 623 N N . LYS A 1 81 ? 3.161 1.021 13.788 1.00 91.81 81 LYS A N 1
ATOM 624 C CA . LYS A 1 81 ? 3.826 1.989 12.898 1.00 91.81 81 LYS A CA 1
ATOM 625 C C . LYS A 1 81 ? 5.334 1.768 12.849 1.00 91.81 81 LYS A C 1
ATOM 627 O O . LYS A 1 81 ? 5.933 1.756 11.774 1.00 91.81 81 LYS A O 1
ATOM 632 N N . GLU A 1 82 ? 5.951 1.591 14.012 1.00 90.69 82 GLU A N 1
ATOM 633 C CA . GLU A 1 82 ? 7.396 1.444 14.153 1.00 90.69 82 GLU A CA 1
ATOM 634 C C . GLU A 1 82 ? 7.901 0.209 13.403 1.00 90.69 82 GLU A C 1
ATOM 636 O O . GLU A 1 82 ? 8.932 0.277 12.729 1.00 90.69 82 GLU A O 1
ATOM 641 N N . ASP A 1 83 ? 7.153 -0.894 13.464 1.00 86.31 83 ASP A N 1
ATOM 642 C CA . ASP A 1 83 ? 7.499 -2.150 12.801 1.00 86.31 83 ASP A CA 1
ATOM 643 C C . ASP A 1 83 ? 7.328 -2.048 11.282 1.00 86.31 83 ASP A C 1
ATOM 645 O O . ASP A 1 83 ? 8.236 -2.436 10.537 1.00 86.31 83 ASP A O 1
ATOM 649 N N . PHE A 1 84 ? 6.234 -1.439 10.809 1.00 87.75 84 PHE A N 1
ATOM 650 C CA . PHE A 1 84 ? 6.030 -1.142 9.387 1.00 87.75 84 PHE A CA 1
ATOM 651 C C . PHE A 1 84 ? 7.165 -0.280 8.819 1.00 87.75 84 PHE A C 1
ATOM 653 O O . PHE A 1 84 ? 7.780 -0.627 7.805 1.00 87.75 84 PHE A O 1
ATOM 660 N N . VAL A 1 85 ? 7.491 0.829 9.489 1.00 89.75 85 VAL A N 1
ATOM 661 C CA . VAL A 1 85 ? 8.513 1.782 9.034 1.00 89.75 85 VAL A CA 1
ATOM 662 C C . VAL A 1 85 ? 9.899 1.149 9.069 1.00 89.75 85 VAL A C 1
ATOM 664 O O . VAL A 1 85 ? 10.660 1.275 8.107 1.00 89.75 85 VAL A O 1
ATOM 667 N N . LYS A 1 86 ? 10.248 0.454 10.157 1.00 86.62 86 LYS A N 1
ATOM 668 C CA . LYS A 1 86 ? 11.543 -0.223 10.300 1.00 86.62 86 LYS A CA 1
ATOM 669 C C . LYS A 1 86 ? 11.740 -1.269 9.208 1.00 86.62 86 LYS A C 1
ATOM 671 O O . LYS A 1 86 ? 12.814 -1.317 8.603 1.00 86.62 86 LYS A O 1
ATOM 676 N N . ARG A 1 87 ? 10.712 -2.074 8.932 1.00 84.31 87 ARG A N 1
ATOM 677 C CA . ARG A 1 87 ? 10.741 -3.087 7.874 1.00 84.31 87 ARG A CA 1
ATOM 678 C C . ARG A 1 87 ? 10.848 -2.450 6.491 1.00 84.31 87 ARG A C 1
ATOM 680 O O . ARG A 1 87 ? 11.765 -2.790 5.750 1.00 84.31 87 ARG A O 1
ATOM 687 N N . SER A 1 88 ? 10.024 -1.449 6.192 1.00 85.50 88 SER A N 1
ATOM 688 C CA . SER A 1 88 ? 10.060 -0.735 4.908 1.00 85.50 88 SER A CA 1
ATOM 689 C C . SER A 1 88 ? 11.418 -0.070 4.650 1.00 85.50 88 SER A C 1
ATOM 691 O O . SER A 1 88 ? 11.974 -0.185 3.557 1.00 85.50 88 SER A O 1
ATOM 693 N N . LYS A 1 89 ? 12.032 0.547 5.672 1.00 86.38 89 LYS A N 1
ATOM 694 C CA . LYS A 1 89 ? 13.394 1.111 5.582 1.00 86.38 89 LYS A CA 1
ATOM 695 C C . LYS A 1 89 ? 14.448 0.041 5.283 1.00 86.38 89 LYS A C 1
ATOM 697 O O . LYS A 1 89 ? 15.362 0.309 4.505 1.00 86.38 89 LYS A O 1
ATOM 702 N N . LYS A 1 90 ? 14.325 -1.145 5.885 1.00 83.19 90 LYS A N 1
ATOM 703 C CA . LYS A 1 90 ? 15.245 -2.272 5.675 1.00 83.19 90 LYS A CA 1
ATOM 704 C C . LYS A 1 90 ? 15.096 -2.884 4.279 1.00 83.19 90 LYS A C 1
ATOM 706 O O . LYS A 1 90 ? 16.101 -3.234 3.670 1.00 83.19 90 LYS A O 1
ATOM 711 N N . GLU A 1 91 ? 13.868 -3.016 3.784 1.00 77.31 91 GLU A N 1
ATOM 712 C CA . GLU A 1 91 ? 13.579 -3.695 2.516 1.00 77.31 91 GLU A CA 1
ATOM 713 C C . GLU A 1 91 ? 13.699 -2.781 1.301 1.00 77.31 91 GLU A C 1
ATOM 715 O O . GLU A 1 91 ? 14.312 -3.161 0.308 1.00 77.31 91 GLU A O 1
ATOM 720 N N . ILE A 1 92 ? 13.138 -1.577 1.375 1.00 79.50 92 ILE A N 1
ATOM 721 C CA . ILE A 1 92 ? 13.001 -0.651 0.242 1.00 79.50 92 ILE A CA 1
ATOM 722 C C . ILE A 1 92 ? 13.914 0.567 0.410 1.00 79.50 92 ILE A C 1
ATOM 724 O O . ILE A 1 92 ? 14.418 1.110 -0.574 1.00 79.50 92 ILE A O 1
ATOM 728 N N . GLY A 1 93 ? 14.148 0.988 1.655 1.00 74.38 93 GLY A N 1
ATOM 729 C CA . GLY A 1 93 ? 14.932 2.173 1.991 1.00 74.38 93 GLY A CA 1
ATOM 730 C C . GLY A 1 93 ? 16.440 2.055 1.729 1.00 74.38 93 GLY A C 1
ATOM 731 O O . GLY A 1 93 ? 16.947 1.175 1.030 1.00 74.38 93 GLY A O 1
ATOM 732 N N . LYS A 1 94 ? 17.201 3.002 2.289 1.00 65.94 94 LYS A N 1
ATOM 733 C CA . LYS A 1 94 ? 18.657 3.100 2.103 1.00 65.94 94 LYS A CA 1
ATOM 734 C C . LYS A 1 94 ? 19.364 1.892 2.742 1.00 65.94 94 LYS A C 1
ATOM 736 O O . LYS A 1 94 ? 19.626 1.894 3.937 1.00 65.94 94 LYS A O 1
ATOM 741 N N . GLY A 1 95 ? 19.686 0.890 1.922 1.00 60.28 95 GLY A N 1
ATOM 742 C CA . GLY A 1 95 ? 20.293 -0.383 2.341 1.00 60.28 95 GLY A CA 1
ATOM 743 C C . GLY A 1 95 ? 19.505 -1.620 1.888 1.00 60.28 95 GLY A C 1
ATOM 744 O O . GLY A 1 95 ? 20.044 -2.719 1.951 1.00 60.28 95 GLY A O 1
ATOM 745 N N . GLY A 1 96 ? 18.274 -1.428 1.405 1.00 67.56 96 GLY A N 1
ATOM 746 C CA . GLY A 1 96 ? 17.444 -2.453 0.774 1.00 67.56 96 GLY A CA 1
ATOM 747 C C . GLY A 1 96 ? 17.526 -2.443 -0.758 1.00 67.56 96 GLY A C 1
ATOM 748 O O . GLY A 1 96 ? 18.491 -1.938 -1.338 1.00 67.56 96 GLY A O 1
ATOM 749 N N . ILE A 1 97 ? 16.494 -2.974 -1.423 1.00 70.88 97 ILE A N 1
ATOM 750 C CA . ILE A 1 97 ? 16.466 -3.173 -2.880 1.00 70.88 97 ILE A CA 1
ATOM 751 C C . ILE A 1 97 ? 16.367 -1.870 -3.688 1.00 70.88 97 ILE A C 1
ATOM 753 O O . ILE A 1 97 ? 16.724 -1.866 -4.861 1.00 70.88 97 ILE A O 1
ATOM 757 N N . LYS A 1 98 ? 15.927 -0.762 -3.070 1.00 73.25 98 LYS A N 1
ATOM 758 C CA . LYS A 1 98 ? 15.708 0.542 -3.724 1.00 73.25 98 LYS A CA 1
ATOM 759 C C . LYS A 1 98 ? 14.891 0.410 -5.017 1.00 73.25 98 LYS A C 1
ATOM 761 O O . LYS A 1 98 ? 15.423 0.519 -6.119 1.00 73.25 98 LYS A O 1
ATOM 766 N N . ILE A 1 99 ? 13.586 0.191 -4.880 1.00 73.25 99 ILE A N 1
ATOM 767 C CA . ILE A 1 99 ? 12.679 0.204 -6.034 1.00 73.25 99 ILE A CA 1
ATOM 768 C C . ILE A 1 99 ? 12.486 1.626 -6.565 1.00 73.25 99 ILE A C 1
ATOM 770 O O . ILE A 1 99 ? 12.478 2.587 -5.793 1.00 73.25 99 ILE A O 1
ATOM 774 N N . LYS A 1 100 ? 12.319 1.741 -7.888 1.00 85.75 100 LYS A N 1
ATOM 775 C CA . LYS A 1 100 ? 11.817 2.952 -8.532 1.00 85.75 100 LYS A CA 1
ATOM 776 C C . LYS A 1 100 ? 10.538 2.690 -9.302 1.00 85.75 100 LYS A C 1
ATOM 778 O O . LYS A 1 100 ? 10.550 1.918 -10.255 1.00 85.75 100 LYS A O 1
ATOM 783 N N . LEU A 1 101 ? 9.453 3.327 -8.881 1.00 86.00 101 LEU A N 1
ATOM 784 C CA . LEU A 1 101 ? 8.122 3.188 -9.454 1.00 86.00 101 LEU A CA 1
ATOM 785 C C . LEU A 1 101 ? 7.809 4.387 -10.351 1.00 86.00 101 LEU A C 1
ATOM 787 O O . LEU A 1 101 ? 8.037 5.534 -9.978 1.00 86.00 101 LEU A O 1
ATOM 791 N N . ASN A 1 102 ? 7.280 4.123 -11.543 1.00 85.88 102 ASN A N 1
ATOM 792 C CA . ASN A 1 102 ? 6.862 5.150 -12.497 1.00 85.88 102 ASN A CA 1
ATOM 793 C C . ASN A 1 102 ? 5.501 4.834 -13.107 1.00 85.88 102 ASN A C 1
ATOM 795 O O . ASN A 1 102 ? 5.108 3.668 -13.189 1.00 85.88 102 ASN A O 1
ATOM 799 N N . ASN A 1 103 ? 4.832 5.883 -13.596 1.00 88.06 103 ASN A N 1
ATOM 800 C CA . ASN A 1 103 ? 3.522 5.810 -14.249 1.00 88.06 103 ASN A CA 1
ATOM 801 C C . ASN A 1 103 ? 2.520 5.001 -13.414 1.00 88.06 103 ASN A C 1
ATOM 803 O O . ASN A 1 103 ? 1.907 4.062 -13.917 1.00 88.06 103 ASN A O 1
ATOM 807 N N . ILE A 1 104 ? 2.443 5.323 -12.118 1.00 90.88 104 ILE A N 1
ATOM 808 C CA . ILE A 1 104 ? 1.508 4.684 -11.197 1.00 90.88 104 ILE A CA 1
ATOM 809 C C . ILE A 1 104 ? 0.107 5.180 -11.548 1.00 90.88 104 ILE A C 1
ATOM 811 O O . ILE A 1 104 ? -0.167 6.378 -11.493 1.00 90.88 104 ILE A O 1
ATOM 815 N N . GLU A 1 105 ? -0.769 4.253 -11.896 1.00 92.88 105 GLU A N 1
ATOM 816 C CA . GLU A 1 105 ? -2.161 4.510 -12.242 1.00 92.88 105 GLU A CA 1
ATOM 817 C C . GLU A 1 105 ? -3.055 3.569 -11.442 1.00 92.88 105 GLU A C 1
ATOM 819 O O . GLU A 1 105 ? -2.673 2.430 -11.178 1.00 92.88 105 GLU A O 1
ATOM 824 N N . ALA A 1 106 ? -4.255 4.025 -11.090 1.00 95.50 106 ALA A N 1
ATOM 825 C CA . ALA A 1 106 ? -5.234 3.214 -10.382 1.00 95.50 106 ALA A CA 1
ATOM 826 C C . ALA A 1 106 ? -6.615 3.315 -11.030 1.00 95.50 106 ALA A C 1
ATOM 828 O O . ALA A 1 106 ? -7.042 4.392 -11.462 1.00 95.50 106 ALA A O 1
ATOM 829 N N . ARG A 1 107 ? -7.347 2.202 -11.045 1.00 96.12 107 ARG A N 1
ATOM 830 C CA . ARG A 1 107 ? -8.758 2.155 -11.438 1.00 96.12 107 ARG A CA 1
ATOM 831 C C . ARG A 1 107 ? -9.559 1.310 -10.459 1.00 96.12 107 ARG A C 1
ATOM 833 O O . ARG A 1 107 ? -9.046 0.340 -9.913 1.00 96.12 107 ARG A O 1
ATOM 840 N N . SER A 1 108 ? -10.817 1.684 -10.262 1.00 95.19 108 SER A N 1
ATOM 841 C CA . SER A 1 108 ? -11.764 0.823 -9.560 1.00 95.19 108 SER A CA 1
ATOM 842 C C . SER A 1 108 ? -12.073 -0.392 -10.424 1.00 95.19 108 SER A C 1
ATOM 844 O O . SER A 1 108 ? -12.153 -0.276 -11.653 1.00 95.19 108 SER A O 1
ATOM 846 N N . VAL A 1 109 ? -12.217 -1.540 -9.781 1.00 93.50 109 VAL A N 1
ATOM 847 C CA . VAL A 1 109 ? -12.651 -2.783 -10.410 1.00 93.50 109 VAL A CA 1
ATOM 848 C C . VAL A 1 109 ? -13.834 -3.330 -9.631 1.00 93.50 109 VAL A C 1
ATOM 850 O O . VAL A 1 109 ? -13.877 -3.233 -8.405 1.00 93.50 109 VAL A O 1
ATOM 853 N N . ASP A 1 110 ? -14.801 -3.880 -10.357 1.00 89.56 110 ASP A N 1
ATOM 854 C CA . ASP A 1 110 ? -15.949 -4.523 -9.735 1.00 89.56 110 ASP A CA 1
ATOM 855 C C . ASP A 1 110 ? -15.482 -5.771 -8.978 1.00 89.56 110 ASP A C 1
ATOM 857 O O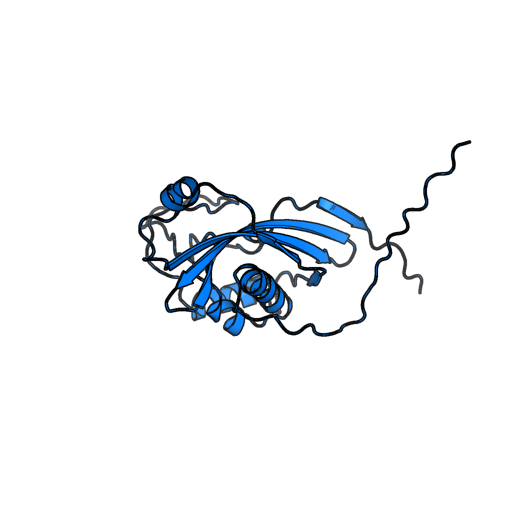 . ASP A 1 110 ? -14.567 -6.481 -9.414 1.00 89.56 110 ASP A O 1
ATOM 861 N N . PHE A 1 111 ? -16.093 -6.030 -7.828 1.00 87.00 111 PHE A N 1
ATOM 862 C CA . PHE A 1 111 ? -15.822 -7.217 -7.031 1.00 87.00 111 PHE A CA 1
ATOM 863 C C . PHE A 1 111 ? -17.071 -7.636 -6.271 1.00 87.00 111 PHE A C 1
ATOM 865 O O . PHE A 1 111 ? -17.931 -6.801 -5.982 1.00 87.00 111 PHE A O 1
ATOM 872 N N . ASP A 1 112 ? -17.158 -8.925 -5.955 1.00 82.31 112 ASP A N 1
ATOM 873 C CA . ASP A 1 112 ? -18.181 -9.412 -5.046 1.00 82.31 112 ASP A CA 1
ATOM 874 C C . ASP A 1 112 ? -17.716 -9.175 -3.608 1.00 82.31 112 ASP A C 1
ATOM 876 O O . ASP A 1 112 ? -16.619 -9.578 -3.214 1.00 82.31 112 ASP A O 1
ATOM 880 N N . GLN A 1 113 ? -18.548 -8.512 -2.810 1.00 74.62 113 GLN A N 1
ATOM 881 C CA . GLN A 1 113 ? -18.236 -8.224 -1.415 1.00 74.62 113 GLN A CA 1
ATOM 882 C C . GLN A 1 113 ? -18.010 -9.509 -0.602 1.00 74.62 113 GLN A C 1
ATOM 884 O O . GLN A 1 113 ? -17.225 -9.486 0.351 1.00 74.62 113 GLN A O 1
ATOM 889 N N . SER A 1 114 ? -18.586 -10.643 -1.022 1.00 71.69 114 SER A N 1
ATOM 890 C CA . SER A 1 114 ? -18.316 -11.947 -0.408 1.00 71.69 114 SER A CA 1
ATOM 891 C C . SER A 1 114 ? -16.834 -12.341 -0.447 1.00 71.69 114 SER A C 1
ATOM 893 O O . SER A 1 114 ? -16.349 -12.966 0.496 1.00 71.69 114 SER A O 1
ATOM 895 N N . ASP A 1 115 ? -16.099 -11.944 -1.495 1.00 67.12 115 ASP A N 1
ATOM 896 C CA . ASP A 1 115 ? -14.664 -12.239 -1.653 1.00 67.12 115 ASP A CA 1
ATOM 897 C C . ASP A 1 115 ? -13.813 -11.499 -0.607 1.00 67.12 115 ASP A C 1
ATOM 899 O O . ASP A 1 115 ? -12.757 -11.966 -0.159 1.00 67.12 115 ASP A O 1
ATOM 903 N N . PHE A 1 116 ? -14.271 -10.311 -0.207 1.00 71.94 116 PHE A N 1
ATOM 904 C CA . PHE A 1 116 ? -13.647 -9.526 0.850 1.00 71.94 116 PHE A CA 1
ATOM 905 C C . PHE A 1 116 ? -14.001 -10.081 2.230 1.00 71.94 116 PHE A C 1
ATOM 907 O O . PHE A 1 116 ? -13.126 -10.260 3.080 1.00 71.94 116 PHE A O 1
ATOM 914 N N . GLU A 1 117 ? -15.275 -10.396 2.441 1.00 62.97 117 GLU A N 1
ATOM 915 C CA . GLU A 1 117 ? -15.790 -10.927 3.698 1.00 62.97 117 GLU A CA 1
ATOM 916 C C . GLU A 1 117 ? -15.090 -12.228 4.105 1.00 62.97 117 GLU A C 1
ATOM 918 O O . GLU A 1 117 ? -14.584 -12.321 5.225 1.00 62.97 117 GLU A O 1
ATOM 923 N N . SER A 1 118 ? -14.919 -13.184 3.189 1.00 59.22 118 SER A N 1
ATOM 924 C CA . SER A 1 118 ? -14.201 -14.435 3.480 1.00 59.22 118 SER A CA 1
ATOM 925 C C . SER A 1 118 ? -12.751 -14.233 3.939 1.00 59.22 118 SER A C 1
ATOM 927 O O . SER A 1 118 ? -12.159 -15.128 4.539 1.00 59.22 118 SER A O 1
ATOM 929 N N . SER A 1 119 ? -12.172 -13.067 3.647 1.00 58.53 119 SER A N 1
ATOM 930 C CA . SER A 1 119 ? -10.758 -12.765 3.851 1.00 58.53 119 SER A CA 1
ATOM 931 C C . SER A 1 119 ? -10.500 -11.906 5.101 1.00 58.53 119 SER A C 1
ATOM 933 O O . SER A 1 119 ? -9.405 -11.949 5.656 1.00 58.53 119 SER A O 1
ATOM 935 N N . VAL A 1 120 ? -11.468 -11.096 5.551 1.00 63.84 120 VAL A N 1
ATOM 936 C CA . VAL A 1 120 ? -11.210 -9.967 6.479 1.00 63.84 120 VAL A CA 1
ATOM 937 C C . VAL A 1 120 ? -12.280 -9.821 7.582 1.00 63.84 120 VAL A C 1
ATOM 939 O O . VAL A 1 120 ? -12.265 -8.841 8.325 1.00 63.84 120 VAL A O 1
ATOM 942 N N . PHE A 1 121 ? -13.185 -10.798 7.732 1.00 55.16 121 PHE A N 1
ATOM 943 C CA . PHE A 1 121 ? -14.443 -10.727 8.509 1.00 55.16 121 PHE A CA 1
ATOM 944 C C . PHE A 1 121 ? -14.359 -10.245 9.976 1.00 55.16 121 PHE A C 1
ATOM 946 O O . PHE A 1 121 ? -15.384 -9.942 10.577 1.00 55.16 121 PHE A O 1
ATOM 953 N N . TYR A 1 122 ? -13.166 -10.157 10.570 1.00 57.94 122 TYR A N 1
ATOM 954 C CA . TYR A 1 122 ? -12.973 -9.805 11.984 1.00 57.94 122 TYR A CA 1
ATOM 955 C C . TYR A 1 122 ? -12.138 -8.542 12.223 1.00 57.94 122 TYR A C 1
ATOM 957 O O . TYR A 1 122 ? -11.828 -8.230 13.372 1.00 57.94 122 TYR A O 1
ATOM 965 N N . LEU A 1 123 ? -11.716 -7.830 11.172 1.00 63.34 123 LEU A N 1
ATOM 966 C CA . LEU A 1 123 ? -10.654 -6.838 11.342 1.00 63.34 123 LEU A CA 1
ATOM 967 C C . LEU A 1 123 ? -11.148 -5.464 11.819 1.00 63.34 123 LEU A C 1
ATOM 969 O O 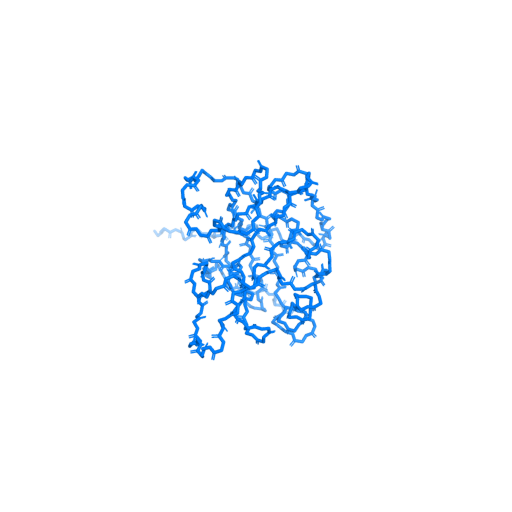. LEU A 1 123 ? -10.482 -4.836 12.649 1.00 63.34 123 LEU A O 1
ATOM 973 N N . LYS A 1 124 ? -12.275 -4.969 11.290 1.00 69.00 124 LYS A N 1
ATOM 974 C CA . LYS A 1 124 ? -12.908 -3.701 11.695 1.00 69.00 124 LYS A CA 1
ATOM 975 C C . LYS A 1 124 ? -14.242 -3.491 10.974 1.00 69.00 124 LYS A C 1
ATOM 977 O O . LYS A 1 124 ? -14.420 -4.010 9.876 1.00 69.00 124 LYS A O 1
ATOM 982 N N . ASP A 1 125 ? -15.104 -2.645 11.536 1.00 78.81 125 ASP A N 1
ATOM 983 C CA . ASP A 1 125 ? -16.244 -2.090 10.804 1.00 78.81 125 ASP A CA 1
ATOM 984 C C . ASP A 1 125 ? -15.734 -1.046 9.800 1.00 78.81 125 ASP A C 1
ATOM 986 O O . ASP A 1 125 ? -15.207 0.005 10.182 1.00 78.81 125 ASP A O 1
ATOM 990 N N . PHE A 1 126 ? -15.845 -1.357 8.510 1.00 86.94 126 PHE A N 1
ATOM 991 C CA . PHE A 1 126 ? -15.478 -0.454 7.420 1.00 86.94 126 PHE A CA 1
ATOM 992 C C . PHE A 1 126 ? -16.724 0.254 6.883 1.00 86.94 126 PHE A C 1
ATOM 994 O O . PHE A 1 126 ? -17.746 -0.380 6.637 1.00 86.94 126 PHE A O 1
ATOM 1001 N N . GLU A 1 127 ? -16.637 1.569 6.665 1.00 90.38 127 GLU A N 1
ATOM 1002 C CA . GLU A 1 127 ? -17.733 2.356 6.077 1.00 90.38 127 GLU A CA 1
ATOM 1003 C C . GLU A 1 127 ? -17.952 1.994 4.603 1.00 90.38 127 GLU A C 1
ATOM 1005 O O . GLU A 1 127 ? -19.086 1.910 4.139 1.00 90.38 127 GLU A O 1
ATOM 1010 N N . THR A 1 128 ? -16.855 1.816 3.861 1.00 89.94 128 THR A N 1
ATOM 1011 C CA . THR A 1 128 ? -16.855 1.373 2.463 1.00 89.94 128 THR A CA 1
ATOM 1012 C C . THR A 1 128 ? -15.655 0.477 2.202 1.00 89.94 128 THR A C 1
ATOM 1014 O O . THR A 1 128 ? -14.619 0.589 2.869 1.00 89.94 128 THR A O 1
ATOM 1017 N N . VAL A 1 129 ? -15.798 -0.391 1.205 1.00 90.94 129 VAL A N 1
ATOM 1018 C CA . VAL A 1 129 ? -14.736 -1.257 0.701 1.00 90.94 129 VAL A CA 1
ATOM 1019 C C . VAL A 1 129 ? -14.745 -1.167 -0.817 1.00 90.94 129 VAL A C 1
ATOM 1021 O O . VAL A 1 129 ? -15.750 -1.463 -1.456 1.00 90.94 129 VAL A O 1
ATOM 1024 N N . ASP A 1 130 ? -13.616 -0.770 -1.386 1.00 92.88 130 ASP A N 1
ATOM 1025 C CA . ASP A 1 130 ? -13.425 -0.623 -2.821 1.00 92.88 130 ASP A CA 1
ATOM 1026 C C . ASP A 1 130 ? -12.265 -1.512 -3.269 1.00 92.88 130 ASP A C 1
ATOM 1028 O O . ASP A 1 130 ? -11.175 -1.463 -2.691 1.00 92.88 130 ASP A O 1
ATOM 1032 N N . LYS A 1 131 ? -12.458 -2.297 -4.331 1.00 93.06 131 LYS A N 1
ATOM 1033 C CA . LYS A 1 131 ? -11.359 -3.020 -4.972 1.00 93.06 131 LYS A CA 1
ATOM 1034 C C . LYS A 1 131 ? -10.726 -2.137 -6.040 1.00 93.06 131 LYS A C 1
ATOM 1036 O O . LYS A 1 131 ? -11.395 -1.627 -6.940 1.00 93.06 131 LYS A O 1
ATOM 1041 N N . ILE A 1 132 ? -9.419 -1.939 -5.925 1.00 94.88 132 ILE A N 1
ATOM 1042 C CA . ILE A 1 132 ? -8.635 -1.058 -6.786 1.00 94.88 132 ILE A CA 1
ATOM 1043 C C . ILE A 1 132 ? -7.537 -1.875 -7.454 1.00 94.88 132 ILE A C 1
ATOM 1045 O O . ILE A 1 132 ? -6.726 -2.512 -6.784 1.00 94.88 132 ILE A O 1
ATOM 1049 N N . GLU A 1 133 ? -7.482 -1.815 -8.780 1.00 94.69 133 GLU A N 1
ATOM 1050 C CA . GLU A 1 133 ? -6.322 -2.264 -9.543 1.00 94.69 133 GLU A CA 1
ATOM 1051 C C . GLU A 1 133 ? -5.352 -1.088 -9.670 1.00 94.69 133 GLU A C 1
ATOM 1053 O O . GLU A 1 133 ? -5.700 -0.036 -10.217 1.00 94.69 133 GLU A O 1
ATOM 1058 N N . VAL A 1 134 ? -4.134 -1.267 -9.169 1.00 94.00 134 VAL A N 1
ATOM 1059 C CA . VAL A 1 134 ? -3.023 -0.332 -9.340 1.00 94.00 134 VAL A CA 1
ATOM 1060 C C .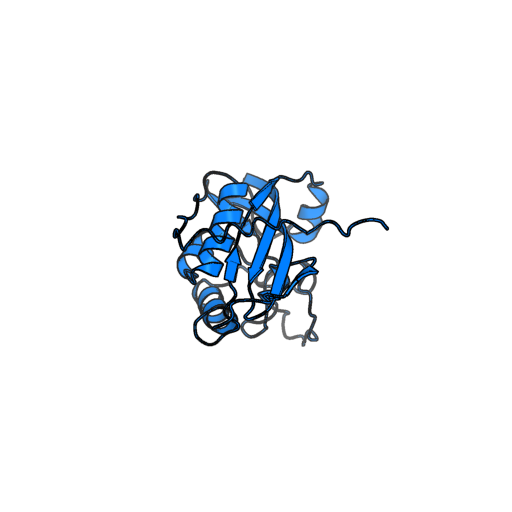 VAL A 1 134 ? -2.003 -0.952 -10.274 1.00 94.00 134 VAL A C 1
ATOM 1062 O O . VAL A 1 134 ? -1.682 -2.129 -10.156 1.00 94.00 134 VAL A O 1
ATOM 1065 N N . ARG A 1 135 ? -1.462 -0.158 -11.189 1.00 93.56 135 ARG A N 1
ATOM 1066 C CA . ARG A 1 135 ? -0.434 -0.595 -12.131 1.00 93.56 135 ARG A CA 1
ATOM 1067 C C . ARG A 1 135 ? 0.667 0.434 -12.261 1.00 93.56 135 ARG A C 1
ATOM 1069 O O . ARG A 1 135 ? 0.453 1.620 -12.025 1.00 93.56 135 ARG A O 1
ATOM 1076 N N . GLY A 1 136 ? 1.832 -0.016 -12.700 1.00 90.31 136 GLY A N 1
ATOM 1077 C CA . GLY A 1 136 ? 2.946 0.871 -12.983 1.00 90.31 136 GLY A CA 1
ATOM 1078 C C . GLY A 1 136 ? 4.142 0.151 -13.581 1.00 90.31 136 GLY A C 1
ATOM 1079 O O . GLY A 1 136 ? 4.057 -0.973 -14.082 1.00 90.31 136 GLY A O 1
ATOM 1080 N N . HIS A 1 137 ? 5.281 0.834 -13.536 1.00 87.62 137 HIS A N 1
ATOM 1081 C CA . HIS A 1 137 ? 6.561 0.305 -13.983 1.00 87.62 137 HIS A CA 1
ATOM 1082 C C . HIS A 1 137 ? 7.569 0.325 -12.839 1.00 87.62 137 HIS A C 1
ATOM 1084 O O . HIS A 1 137 ? 7.712 1.344 -12.168 1.00 87.62 137 HIS A O 1
ATOM 1090 N N . LEU A 1 138 ? 8.287 -0.779 -12.649 1.00 84.56 138 LEU A N 1
ATOM 1091 C CA . LEU A 1 138 ? 9.445 -0.883 -11.772 1.00 84.56 138 LEU A CA 1
ATOM 1092 C C . LEU A 1 138 ? 10.708 -0.729 -12.624 1.00 84.56 138 LEU A C 1
ATOM 1094 O O . LEU A 1 138 ? 10.933 -1.498 -13.562 1.00 84.56 138 LEU A O 1
ATOM 1098 N N . LEU A 1 139 ? 11.524 0.273 -12.305 1.00 80.81 139 LEU A N 1
ATOM 1099 C CA . LEU A 1 139 ? 12.802 0.531 -12.962 1.00 80.81 139 LEU A CA 1
ATOM 1100 C C . LEU A 1 139 ? 13.942 -0.095 -12.157 1.00 80.81 139 LEU A C 1
ATOM 1102 O O . LEU A 1 139 ? 14.226 0.319 -11.033 1.00 80.81 139 LEU A O 1
ATOM 1106 N N . GLY A 1 140 ? 14.600 -1.087 -12.750 1.00 71.25 140 GLY A N 1
ATOM 1107 C CA . GLY A 1 140 ? 15.889 -1.602 -12.302 1.00 71.25 140 GLY A CA 1
ATOM 1108 C C . GLY A 1 140 ? 17.051 -0.916 -13.025 1.00 71.25 140 GLY A C 1
ATOM 1109 O O . GLY A 1 140 ? 16.856 -0.116 -13.938 1.00 71.25 140 GLY A O 1
ATOM 1110 N N . ALA A 1 141 ? 18.284 -1.273 -12.658 1.00 69.88 141 ALA A N 1
ATOM 1111 C CA . ALA A 1 141 ? 19.491 -0.686 -13.253 1.00 69.88 141 ALA A CA 1
ATOM 1112 C C . ALA A 1 141 ? 19.587 -0.878 -14.781 1.00 69.88 141 ALA A C 1
ATOM 1114 O O . ALA A 1 141 ? 20.157 -0.038 -15.473 1.00 69.88 141 ALA A O 1
ATOM 1115 N N . CYS A 1 142 ? 19.042 -1.977 -15.319 1.00 72.94 142 CYS A N 1
ATOM 1116 C CA . CYS A 1 142 ? 19.094 -2.290 -16.753 1.00 72.94 142 CYS A CA 1
ATOM 1117 C C . CYS A 1 142 ? 17.772 -2.820 -17.328 1.00 72.94 142 CYS A C 1
ATOM 1119 O O . CYS A 1 142 ? 17.728 -3.210 -18.495 1.00 72.94 142 CYS A O 1
ATOM 1121 N N . SER A 1 143 ? 16.700 -2.852 -16.539 1.00 75.12 143 SER A N 1
ATOM 1122 C CA . SER A 1 143 ? 15.439 -3.498 -16.907 1.00 75.12 143 SER A CA 1
ATOM 1123 C C . SER A 1 143 ? 14.237 -2.695 -16.435 1.00 75.12 143 SER A C 1
ATOM 1125 O O . SER A 1 143 ? 14.279 -2.022 -15.406 1.00 75.12 143 SER A O 1
ATOM 1127 N N . ILE A 1 144 ? 13.163 -2.769 -17.215 1.00 80.25 144 ILE A N 1
ATOM 1128 C CA . ILE A 1 144 ? 11.869 -2.173 -16.890 1.00 80.25 144 ILE A CA 1
ATOM 1129 C C . ILE A 1 144 ? 10.865 -3.310 -16.777 1.00 80.25 144 ILE A C 1
ATOM 1131 O O . ILE A 1 144 ? 10.669 -4.058 -17.739 1.00 80.25 144 ILE A O 1
ATOM 1135 N N . TYR A 1 145 ? 10.215 -3.425 -15.625 1.00 82.62 145 TYR A N 1
ATOM 1136 C CA . TYR A 1 145 ? 9.146 -4.392 -15.397 1.00 82.62 145 TYR A CA 1
ATOM 1137 C C . TYR A 1 145 ? 7.814 -3.667 -15.308 1.00 82.62 145 TYR A C 1
ATOM 1139 O O . TYR A 1 145 ? 7.706 -2.658 -14.617 1.00 82.62 145 TYR A O 1
ATOM 1147 N N . LYS A 1 146 ? 6.797 -4.183 -15.991 1.00 86.62 146 LYS A N 1
ATOM 1148 C CA . LYS A 1 146 ? 5.409 -3.814 -15.711 1.00 86.62 146 LYS A CA 1
ATOM 1149 C C . LYS A 1 146 ? 4.923 -4.608 -14.513 1.00 86.62 146 LYS A C 1
ATOM 1151 O O . LYS A 1 146 ? 5.267 -5.784 -14.391 1.00 86.62 146 LYS A O 1
ATOM 1156 N N . TRP A 1 147 ? 4.138 -3.960 -13.671 1.00 88.44 147 TRP A N 1
ATOM 1157 C CA . TRP A 1 147 ? 3.459 -4.590 -12.551 1.00 88.44 147 TRP A CA 1
ATOM 1158 C C . TRP A 1 147 ? 2.016 -4.108 -12.491 1.00 88.44 147 TRP A C 1
ATOM 1160 O O . TRP A 1 147 ? 1.709 -2.975 -12.877 1.00 88.44 147 TRP A O 1
ATOM 1170 N N . ASP A 1 148 ? 1.160 -4.970 -11.974 1.00 88.94 148 ASP A N 1
ATOM 1171 C CA . ASP A 1 148 ? -0.197 -4.645 -11.564 1.00 88.94 148 ASP A CA 1
ATOM 1172 C C . ASP A 1 148 ? -0.488 -5.330 -10.230 1.00 88.94 148 ASP A C 1
ATOM 1174 O O . ASP A 1 148 ? 0.198 -6.274 -9.841 1.00 88.94 148 ASP A O 1
ATOM 1178 N N . LYS A 1 149 ? -1.431 -4.790 -9.469 1.00 89.19 149 LYS A N 1
ATOM 1179 C CA . LYS A 1 149 ? -1.868 -5.348 -8.198 1.00 89.19 149 LYS A CA 1
ATOM 1180 C C . LYS A 1 149 ? -3.308 -4.951 -7.949 1.00 89.19 149 LYS A C 1
ATOM 1182 O O . LYS A 1 149 ? -3.638 -3.768 -7.957 1.00 89.19 149 LYS A O 1
ATOM 1187 N N . GLU A 1 150 ? -4.136 -5.937 -7.650 1.00 90.44 150 GLU A N 1
ATOM 1188 C CA . GLU A 1 150 ? -5.433 -5.696 -7.035 1.00 90.44 150 GLU A CA 1
ATOM 1189 C C . GLU A 1 150 ? -5.264 -5.616 -5.517 1.00 90.44 150 GLU A C 1
ATOM 1191 O O . GLU A 1 150 ? -4.624 -6.472 -4.898 1.00 90.44 150 GLU A O 1
ATOM 1196 N N . LEU A 1 151 ? -5.817 -4.565 -4.925 1.00 89.88 151 LEU A N 1
ATOM 1197 C CA . LEU A 1 151 ? -5.843 -4.345 -3.486 1.00 89.88 151 LEU A CA 1
ATOM 1198 C C . LEU A 1 151 ? -7.198 -3.785 -3.067 1.00 89.88 151 LEU A C 1
ATOM 1200 O O . LEU A 1 151 ? -7.953 -3.267 -3.891 1.00 89.88 151 LEU A O 1
ATOM 1204 N N . PHE A 1 152 ? -7.487 -3.866 -1.775 1.00 91.25 152 PHE A N 1
ATOM 1205 C CA . PHE A 1 152 ? -8.667 -3.231 -1.208 1.00 91.25 152 PHE A CA 1
ATOM 1206 C C . PHE A 1 152 ? -8.297 -1.877 -0.614 1.00 91.25 152 PHE A C 1
ATOM 1208 O O . PHE A 1 152 ? -7.268 -1.728 0.048 1.00 91.25 152 PHE A O 1
ATOM 1215 N N . VAL A 1 153 ? -9.151 -0.887 -0.836 1.00 93.69 153 VAL A N 1
ATOM 1216 C CA . VAL A 1 153 ? -9.122 0.391 -0.136 1.00 93.69 153 VAL A CA 1
ATOM 1217 C C . VAL A 1 153 ? -10.384 0.478 0.697 1.00 93.69 153 VAL A C 1
ATOM 1219 O O . VAL A 1 153 ? -11.490 0.348 0.185 1.00 93.69 153 VAL A O 1
ATOM 1222 N N . VAL A 1 154 ? -10.203 0.670 1.995 1.00 92.81 154 VAL A N 1
ATOM 1223 C CA . VAL A 1 154 ? -11.290 0.711 2.968 1.00 92.81 154 VAL A CA 1
ATOM 1224 C C . VAL A 1 154 ? -11.440 2.118 3.511 1.00 92.81 154 VAL A C 1
ATOM 1226 O O . VAL A 1 154 ? -10.450 2.844 3.646 1.00 92.81 154 VAL A O 1
ATOM 1229 N N . LYS A 1 155 ? -12.664 2.509 3.847 1.00 92.94 155 LYS A N 1
ATOM 1230 C CA . LYS A 1 155 ? -12.927 3.775 4.525 1.00 92.94 155 LYS A CA 1
ATOM 1231 C C . LYS A 1 155 ? -13.199 3.544 5.999 1.00 92.94 155 LYS A C 1
ATOM 1233 O O . LYS A 1 155 ? -14.027 2.714 6.369 1.00 92.94 155 LYS A O 1
ATOM 1238 N N . ILE A 1 156 ? -12.491 4.297 6.829 1.00 90.31 156 ILE A N 1
ATOM 1239 C CA . ILE A 1 156 ? -12.622 4.235 8.271 1.00 90.31 156 ILE A CA 1
ATOM 1240 C C . ILE A 1 156 ? -12.408 5.591 8.921 1.00 90.31 156 ILE A C 1
ATOM 1242 O O . ILE A 1 156 ? -11.456 6.301 8.589 1.00 90.31 156 ILE A O 1
ATOM 1246 N N . ASP A 1 157 ? -13.288 5.938 9.856 1.00 89.38 157 ASP A N 1
ATOM 1247 C CA . ASP A 1 157 ? -13.277 7.220 10.557 1.00 89.38 157 ASP A CA 1
ATOM 1248 C C . ASP A 1 157 ? -13.198 8.397 9.560 1.00 89.38 157 ASP A C 1
ATOM 1250 O O . ASP A 1 157 ? -12.431 9.351 9.728 1.00 89.38 157 ASP A O 1
ATOM 1254 N N . GLY A 1 158 ? -13.937 8.290 8.450 1.00 89.81 158 GLY A N 1
ATOM 1255 C CA . GLY A 1 158 ? -13.957 9.276 7.371 1.00 89.81 158 GLY A CA 1
ATOM 1256 C C . GLY A 1 158 ? -12.752 9.260 6.420 1.00 89.81 158 GLY A C 1
ATOM 1257 O O . GLY A 1 158 ? -12.728 10.063 5.487 1.00 89.81 158 GLY A O 1
ATOM 1258 N N . LYS A 1 159 ? -11.763 8.375 6.606 1.00 92.06 159 LYS A N 1
ATOM 1259 C CA . LYS A 1 159 ? -10.509 8.348 5.832 1.00 92.06 159 LYS A CA 1
ATOM 1260 C C . LYS A 1 159 ? -10.339 7.051 5.051 1.00 92.06 159 LYS A C 1
ATOM 1262 O O . LYS A 1 159 ? -10.540 5.967 5.588 1.00 92.06 159 LYS A O 1
ATOM 1267 N N . TYR A 1 160 ? -9.891 7.161 3.804 1.00 95.81 160 TYR A N 1
ATOM 1268 C CA . TYR A 1 160 ? -9.519 6.001 2.999 1.00 95.81 160 TYR A CA 1
ATOM 1269 C C . TYR A 1 160 ? -8.123 5.490 3.369 1.00 95.81 160 TYR A C 1
ATOM 1271 O O . TYR A 1 160 ? -7.190 6.275 3.566 1.00 95.81 160 TYR A O 1
ATOM 1279 N N . LYS A 1 161 ? -7.979 4.166 3.439 1.00 94.69 161 LYS A N 1
ATOM 1280 C CA . LYS A 1 161 ? -6.725 3.459 3.711 1.00 94.69 161 LYS A CA 1
ATOM 1281 C C . LYS A 1 161 ? -6.583 2.240 2.806 1.00 94.69 161 LYS A C 1
ATOM 1283 O O . LYS A 1 161 ? -7.538 1.496 2.610 1.00 94.69 161 LYS A O 1
ATOM 1288 N N . VAL A 1 162 ? -5.378 2.008 2.298 1.00 93.38 162 VAL A N 1
ATOM 1289 C CA . VAL A 1 162 ? -5.011 0.770 1.601 1.00 93.38 162 VAL A CA 1
ATOM 1290 C C . VAL A 1 162 ? -4.946 -0.369 2.615 1.00 93.38 162 VAL A C 1
ATOM 1292 O O . VAL A 1 162 ? -4.168 -0.299 3.567 1.00 93.38 162 VAL A O 1
ATOM 1295 N N . LEU A 1 163 ? -5.728 -1.425 2.403 1.00 89.31 163 LEU A N 1
ATOM 1296 C CA . LEU A 1 163 ? -5.629 -2.663 3.167 1.00 89.31 163 LEU A CA 1
ATOM 1297 C C . LEU A 1 163 ? -4.548 -3.554 2.547 1.00 89.31 163 LEU A C 1
ATOM 1299 O O . LEU A 1 163 ? -4.662 -4.001 1.404 1.00 89.31 163 LEU A O 1
ATOM 1303 N N . LEU A 1 164 ? -3.487 -3.804 3.308 1.00 86.81 164 LEU A N 1
ATOM 1304 C CA . LEU A 1 164 ? -2.375 -4.649 2.887 1.00 86.81 164 LEU A CA 1
ATOM 1305 C C . LEU A 1 164 ? -2.643 -6.117 3.231 1.00 86.81 164 LEU A C 1
ATOM 1307 O O . LEU A 1 164 ? -3.356 -6.427 4.181 1.00 86.81 164 LEU A O 1
ATOM 1311 N N . SER A 1 165 ? -2.006 -7.028 2.494 1.00 75.88 165 SER A N 1
ATOM 1312 C CA . SER A 1 165 ? -2.112 -8.478 2.722 1.00 75.88 165 SER A CA 1
ATOM 1313 C C . SER A 1 165 ? -1.589 -8.934 4.091 1.00 75.88 165 SER A C 1
ATOM 1315 O O . SER A 1 165 ? -1.895 -10.045 4.504 1.00 75.88 165 SER A O 1
ATOM 1317 N N . GLY A 1 166 ? -0.846 -8.084 4.807 1.00 71.69 166 GLY A N 1
ATOM 1318 C CA . GLY A 1 166 ? -0.338 -8.333 6.157 1.00 71.69 166 GLY A CA 1
ATOM 1319 C C . GLY A 1 166 ? 1.016 -9.037 6.221 1.00 71.69 166 GLY A C 1
ATOM 1320 O O . GLY A 1 166 ? 1.653 -9.302 5.200 1.00 71.69 166 GLY A O 1
ATOM 1321 N N . ALA A 1 167 ? 1.470 -9.329 7.443 1.00 63.72 167 ALA A N 1
ATOM 1322 C CA . ALA A 1 167 ? 2.770 -9.945 7.717 1.00 63.72 167 ALA A CA 1
ATOM 1323 C C . ALA A 1 167 ? 2.656 -11.132 8.689 1.00 63.72 167 ALA A C 1
ATOM 1325 O O . ALA A 1 167 ? 1.926 -11.058 9.667 1.00 63.72 167 ALA A O 1
ATOM 1326 N N . LYS A 1 168 ? 3.413 -12.215 8.446 1.00 55.78 168 LYS A N 1
ATOM 1327 C CA . LYS A 1 168 ? 3.485 -13.402 9.333 1.00 55.78 168 LYS A CA 1
ATOM 1328 C C . LYS A 1 168 ? 4.514 -13.296 10.466 1.00 55.78 168 LYS A C 1
ATOM 1330 O O . LYS A 1 168 ? 4.436 -14.040 11.430 1.00 55.78 168 LYS A O 1
ATOM 1335 N N . LYS A 1 169 ? 5.561 -12.478 10.309 1.00 56.59 169 LYS A N 1
ATOM 1336 C CA . LYS A 1 169 ? 6.619 -12.244 11.313 1.00 56.59 169 LYS A CA 1
ATOM 1337 C C . LYS A 1 169 ? 7.220 -10.859 11.060 1.00 56.59 169 LYS A C 1
ATOM 1339 O O . LYS A 1 169 ? 7.430 -10.488 9.905 1.00 56.59 169 LYS A O 1
ATOM 1344 N N . SER A 1 170 ? 7.634 -10.146 12.110 1.00 50.12 170 SER A N 1
ATOM 1345 C CA . SER A 1 170 ? 8.277 -8.814 12.023 1.00 50.12 170 SER A CA 1
ATOM 1346 C C . SER A 1 170 ? 9.578 -8.755 11.197 1.00 50.12 170 SER A C 1
ATOM 1348 O O . SER A 1 170 ? 10.092 -7.672 10.915 1.00 50.12 170 SER A O 1
ATOM 1350 N N . LYS A 1 171 ? 10.144 -9.911 10.817 1.00 50.03 171 LYS A N 1
ATOM 1351 C CA . LYS A 1 171 ? 11.434 -10.038 10.115 1.00 50.03 171 LYS A CA 1
ATOM 1352 C C . LYS A 1 171 ? 11.356 -10.607 8.694 1.00 50.03 171 LYS A C 1
ATOM 1354 O O . LYS A 1 171 ? 12.405 -10.665 8.051 1.00 50.03 171 LYS A O 1
ATOM 1359 N N . SER A 1 172 ? 10.191 -11.052 8.229 1.00 51.19 172 SER A N 1
ATOM 1360 C CA . SER A 1 172 ? 10.059 -11.646 6.891 1.00 51.19 172 SER A CA 1
ATOM 1361 C C . SER A 1 172 ? 10.062 -10.561 5.800 1.00 51.19 172 SER A C 1
ATOM 1363 O O . SER A 1 172 ? 9.787 -9.403 6.101 1.00 51.19 172 SER A O 1
ATOM 1365 N N . LEU A 1 173 ? 10.456 -10.929 4.576 1.00 52.88 173 LEU A N 1
ATOM 1366 C CA . LEU A 1 173 ? 10.562 -10.051 3.399 1.00 52.88 173 LEU A CA 1
ATOM 1367 C C . LEU A 1 173 ? 9.199 -9.982 2.689 1.00 52.88 173 LEU A C 1
ATOM 1369 O O . LEU A 1 173 ? 8.629 -11.042 2.442 1.00 52.88 173 LEU A O 1
ATOM 1373 N N . PHE A 1 174 ? 8.673 -8.794 2.354 1.00 66.00 174 PHE A N 1
ATOM 1374 C CA . PHE A 1 174 ? 7.276 -8.674 1.889 1.00 66.00 174 PHE A CA 1
ATOM 1375 C C . PHE A 1 174 ? 7.002 -7.712 0.739 1.00 66.00 174 PHE A C 1
ATOM 1377 O O . PHE A 1 174 ? 5.932 -7.822 0.143 1.00 66.00 174 PHE A O 1
ATOM 1384 N N . TYR A 1 175 ? 7.901 -6.785 0.392 1.00 67.44 175 TYR A N 1
ATOM 1385 C CA . TYR A 1 175 ? 7.569 -5.774 -0.629 1.00 67.44 175 TYR A CA 1
ATOM 1386 C C . TYR A 1 175 ? 7.138 -6.389 -1.975 1.00 67.44 175 TYR A C 1
ATOM 1388 O O . TYR A 1 175 ? 6.390 -5.767 -2.722 1.00 67.44 175 TYR A O 1
ATOM 1396 N N . GLN A 1 176 ? 7.587 -7.612 -2.281 1.00 68.50 176 GLN A N 1
ATOM 1397 C CA . GLN A 1 176 ? 7.203 -8.341 -3.491 1.00 68.50 176 GLN A CA 1
ATOM 1398 C C . GLN A 1 176 ? 5.701 -8.640 -3.548 1.00 68.50 176 GLN A C 1
ATOM 1400 O O . GLN A 1 176 ? 5.148 -8.619 -4.639 1.00 68.50 176 GLN A O 1
ATOM 1405 N N . LEU A 1 177 ? 5.021 -8.814 -2.408 1.00 70.75 177 LEU A N 1
ATOM 1406 C CA . LEU A 1 177 ? 3.570 -9.049 -2.349 1.00 70.75 177 LEU A CA 1
ATOM 1407 C C . LEU A 1 177 ? 2.742 -7.853 -2.823 1.00 70.75 177 LEU A C 1
ATOM 1409 O O . LEU A 1 177 ? 1.581 -8.012 -3.212 1.00 70.75 177 LEU A O 1
ATOM 1413 N N . TRP A 1 178 ? 3.318 -6.651 -2.770 1.00 74.12 178 TRP A N 1
ATOM 1414 C CA . TRP A 1 178 ? 2.663 -5.422 -3.217 1.00 74.12 178 TRP A CA 1
ATOM 1415 C C . TRP A 1 178 ? 2.661 -5.282 -4.740 1.00 74.12 178 TRP A C 1
ATOM 1417 O O . TRP A 1 178 ? 1.966 -4.422 -5.273 1.00 74.12 178 TRP A O 1
ATOM 1427 N N . PHE A 1 179 ? 3.408 -6.137 -5.436 1.00 78.38 179 PHE A N 1
ATOM 1428 C CA . PHE A 1 179 ? 3.473 -6.194 -6.886 1.00 78.38 179 PHE A CA 1
ATOM 1429 C C . PHE A 1 179 ? 2.972 -7.563 -7.349 1.00 78.38 179 PHE A C 1
ATOM 1431 O O . PHE A 1 179 ? 3.196 -8.587 -6.711 1.00 78.38 179 PHE A O 1
ATOM 1438 N N . SER A 1 180 ? 2.264 -7.618 -8.464 1.00 75.12 180 SER A N 1
ATOM 1439 C CA . SER A 1 180 ? 1.861 -8.875 -9.091 1.00 75.12 180 SER A CA 1
ATOM 1440 C C . SER A 1 180 ? 2.111 -8.797 -10.595 1.00 75.12 180 SER A C 1
ATOM 1442 O O . SER A 1 180 ? 2.433 -7.735 -11.139 1.00 75.12 180 SER A O 1
ATOM 1444 N N . ASN A 1 181 ? 2.070 -9.959 -11.254 1.00 69.44 181 ASN A N 1
ATOM 1445 C CA . ASN A 1 181 ? 2.214 -10.079 -12.707 1.00 69.44 181 ASN A CA 1
ATOM 1446 C C . ASN A 1 181 ? 3.454 -9.369 -13.285 1.00 69.44 181 ASN A C 1
ATOM 1448 O O . ASN A 1 181 ? 3.394 -8.778 -14.365 1.00 69.44 181 ASN A O 1
ATOM 1452 N N . LEU A 1 182 ? 4.592 -9.447 -12.580 1.00 73.38 182 LEU A N 1
ATOM 1453 C CA . LEU A 1 182 ? 5.847 -8.828 -13.006 1.00 73.38 182 LEU A CA 1
ATOM 1454 C C . LEU A 1 182 ? 6.267 -9.350 -14.384 1.00 73.38 182 LEU A C 1
ATOM 1456 O O . LEU A 1 182 ? 6.717 -10.485 -14.536 1.00 73.38 182 LEU A O 1
ATOM 1460 N N . LYS A 1 183 ? 6.138 -8.498 -15.402 1.00 71.44 183 LYS A N 1
ATOM 1461 C CA . LYS A 1 183 ? 6.484 -8.822 -16.791 1.00 71.44 183 LYS A CA 1
ATOM 1462 C C . LYS A 1 183 ? 7.615 -7.925 -17.253 1.00 71.44 183 LYS A C 1
ATOM 1464 O O . LYS A 1 183 ? 7.489 -6.699 -17.238 1.00 71.44 183 LYS A O 1
ATOM 1469 N N . ALA A 1 184 ? 8.716 -8.536 -17.688 1.00 69.81 184 ALA A N 1
ATOM 1470 C CA . ALA A 1 184 ? 9.812 -7.805 -18.310 1.00 69.81 184 ALA A CA 1
ATOM 1471 C C . ALA A 1 184 ? 9.278 -7.091 -19.559 1.00 69.81 184 ALA A C 1
ATOM 1473 O O . ALA A 1 184 ? 8.772 -7.723 -20.485 1.00 69.81 184 ALA A O 1
ATOM 1474 N N . HIS A 1 185 ? 9.344 -5.763 -19.555 1.00 59.91 185 HIS A N 1
ATOM 1475 C CA . HIS A 1 185 ? 8.812 -4.936 -20.631 1.00 59.91 185 HIS A CA 1
ATOM 1476 C C . HIS A 1 185 ? 9.905 -4.472 -21.599 1.00 59.91 185 HIS A C 1
ATOM 1478 O O . HIS A 1 185 ? 9.624 -4.230 -22.770 1.00 59.91 185 HIS A O 1
ATOM 1484 N N . GLY A 1 186 ? 11.157 -4.394 -21.140 1.00 59.75 186 GLY A N 1
ATOM 1485 C CA . GLY A 1 186 ? 12.299 -4.056 -21.983 1.00 59.75 186 GLY A CA 1
ATOM 1486 C C . GLY A 1 186 ? 13.620 -3.993 -21.218 1.00 59.75 186 GLY A C 1
ATOM 1487 O O . GLY A 1 186 ? 13.645 -3.963 -19.986 1.00 59.75 186 GLY A O 1
ATOM 1488 N N . ASN A 1 187 ? 14.719 -3.949 -21.974 1.00 52.00 187 ASN A N 1
ATOM 1489 C CA . ASN A 1 187 ? 16.065 -3.693 -21.46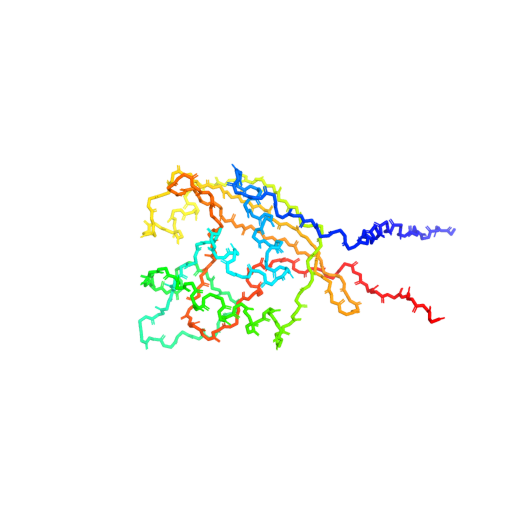4 1.00 52.00 187 ASN A CA 1
ATOM 1490 C C . ASN A 1 187 ? 16.452 -2.241 -21.752 1.00 52.00 187 ASN A C 1
ATOM 1492 O O . ASN A 1 187 ? 16.242 -1.757 -22.866 1.00 52.00 187 ASN A O 1
ATOM 1496 N N . ILE A 1 188 ? 17.083 -1.571 -20.789 1.00 53.62 188 ILE A N 1
ATOM 1497 C CA . ILE A 1 188 ? 17.670 -0.240 -20.983 1.00 53.62 188 ILE A CA 1
ATOM 1498 C C . ILE A 1 188 ? 18.981 -0.425 -21.764 1.00 53.62 188 ILE A C 1
ATOM 1500 O O . ILE A 1 188 ? 20.070 -0.445 -21.198 1.00 53.62 188 ILE A O 1
ATOM 1504 N N . LYS A 1 189 ? 18.894 -0.640 -23.081 1.00 44.19 189 LYS A N 1
ATOM 1505 C CA . LYS A 1 189 ? 20.055 -0.574 -23.977 1.00 44.19 189 LYS A CA 1
ATOM 1506 C C . LYS A 1 189 ? 20.098 0.803 -24.633 1.00 44.19 189 LYS A C 1
ATOM 1508 O O . LYS A 1 189 ? 19.307 1.070 -25.528 1.00 44.19 189 LYS A O 1
ATOM 1513 N N . GLY A 1 190 ? 21.073 1.622 -24.232 1.00 46.78 190 GLY A N 1
ATOM 1514 C CA . GLY A 1 190 ? 21.549 2.751 -25.036 1.00 46.78 190 GLY A CA 1
ATOM 1515 C C . GLY A 1 190 ? 21.507 4.122 -24.367 1.00 46.78 190 GLY A C 1
ATOM 1516 O O . GLY A 1 190 ? 20.693 4.956 -24.734 1.00 46.78 190 GLY A O 1
ATOM 1517 N N . ILE A 1 191 ? 22.478 4.400 -23.497 1.00 34.69 191 ILE A N 1
ATOM 1518 C CA . ILE A 1 191 ? 23.163 5.696 -23.532 1.00 34.69 191 ILE A CA 1
ATOM 1519 C C . ILE A 1 191 ? 24.620 5.340 -23.816 1.00 34.69 191 ILE A C 1
ATOM 1521 O O . ILE A 1 191 ? 25.327 4.845 -22.941 1.00 34.69 191 ILE A O 1
ATOM 1525 N N . LYS A 1 192 ? 25.026 5.447 -25.087 1.00 32.06 192 LYS A N 1
ATOM 1526 C CA . LYS A 1 192 ? 26.454 5.456 -25.414 1.00 32.06 192 LYS A CA 1
ATOM 1527 C C . LYS A 1 192 ? 27.045 6.718 -24.782 1.00 32.06 192 LYS A C 1
ATOM 1529 O O . LYS A 1 192 ? 26.406 7.767 -24.846 1.00 32.06 192 LYS A O 1
ATOM 1534 N N . GLN A 1 193 ? 28.196 6.529 -24.136 1.00 32.72 193 GLN A N 1
ATOM 1535 C CA . GLN A 1 193 ? 29.067 7.576 -23.597 1.00 32.72 193 GLN A CA 1
ATOM 1536 C C . GLN A 1 193 ? 29.355 8.660 -24.633 1.00 32.72 193 GLN A C 1
ATOM 1538 O O . GLN A 1 193 ? 29.447 8.302 -25.832 1.00 32.72 193 GLN A O 1
#

Sequence (193 aa):
MAGIPLFQSNLIYSPGKKMNPPGTNTPRDTAVSFFMLIDSGEFEQAWEMALEPDWTPGETDVSYSDEVSPGQGDFQGWTKKEDFVKRSKKEIGKGGIKIKLNNIEARSVDFDQSDFESSVFYLKDFETVDKIEVRGHLLGACSIYKWDKELFVVKIDGKYKVLLSGAKKSKSLFYQLWFSNLKAHGNIKGIKQ